Protein AF-A0A423UHT8-F1 (afdb_monomer)

Nearest PDB structures (foldseek):
  5juo-assembly1_Y  TM=2.146E-01  e=4.930E+00  Saccharomyces cerevisiae

pLDDT: mean 76.29, std 20.86, range [28.45, 95.62]

InterPro domains:
  IPR051917 Transposase/Integrase Enzymes [PTHR10948] (8-238)

Organism: NCBI:txid1335613

Radius of gyration: 36.58 Å; Cα contacts (8 Å, |Δi|>4): 238; chains: 1; bounding box: 93×74×93 Å

Sequence (307 aa):
MAERKQKRYFRLTRSERASIEREFGKRRPSARDVARDLGRSPASISDEVKRNRTVARGPGKGERAGDAPEDACARLQAWPWTCNGCQHRRYGCGKALRCEYSAARAQTLADGLLSGARRGVNAKEYDFERAMATIRSDVARGLSPAQIACGRADRFKVHPTTIYRWIAAGYAGMSDAELRRKVGYKPRREPSAAKPTSHGPERSYKAFSALPEEGRARAAEMDTVIGLSKDSQCILTLYSKPCKGPGLPASAREDVERRCRGARHAGKSDREAPLPAPVRARPHGQRVRVLGHGGPRALGLPRDGPD

Structure (mmCIF, N/CA/C/O backbone):
data_AF-A0A423UHT8-F1
#
_entry.id   AF-A0A423UHT8-F1
#
loop_
_atom_site.group_PDB
_atom_site.id
_atom_site.type_symbol
_atom_site.label_atom_id
_atom_site.label_alt_id
_atom_site.label_comp_id
_atom_site.label_asym_id
_atom_site.label_entity_id
_atom_site.label_seq_id
_atom_site.pdbx_PDB_ins_code
_atom_site.Cartn_x
_atom_site.Cartn_y
_atom_site.Cartn_z
_atom_site.occupancy
_atom_site.B_iso_or_equiv
_atom_site.auth_seq_id
_atom_site.auth_comp_id
_atom_site.auth_asym_id
_atom_site.auth_atom_id
_atom_site.pdbx_PDB_model_num
ATOM 1 N N . MET A 1 1 ? 40.624 5.120 -6.311 1.00 44.28 1 MET A N 1
ATOM 2 C CA . MET A 1 1 ? 39.161 4.901 -6.207 1.00 44.28 1 MET A CA 1
ATOM 3 C C . MET A 1 1 ? 38.935 3.891 -5.095 1.00 44.28 1 MET A C 1
ATOM 5 O O . MET A 1 1 ? 39.328 2.748 -5.270 1.00 44.28 1 MET A O 1
ATOM 9 N N . ALA A 1 2 ? 38.427 4.309 -3.933 1.00 49.00 2 ALA A N 1
ATOM 10 C CA . ALA A 1 2 ? 38.247 3.404 -2.796 1.00 49.00 2 ALA A CA 1
ATOM 11 C C . ALA A 1 2 ? 37.245 2.292 -3.148 1.00 49.00 2 ALA A C 1
ATOM 13 O O . ALA A 1 2 ? 36.122 2.572 -3.576 1.00 49.00 2 ALA A O 1
ATOM 14 N N . GLU A 1 3 ? 37.660 1.038 -2.993 1.00 54.19 3 GLU A N 1
ATOM 15 C CA . GLU A 1 3 ? 36.833 -0.133 -3.258 1.00 54.19 3 GLU A CA 1
ATOM 16 C C . GLU A 1 3 ? 35.677 -0.175 -2.248 1.00 54.19 3 GLU A C 1
ATOM 18 O O . GLU A 1 3 ? 35.858 -0.411 -1.051 1.00 54.19 3 GLU A O 1
ATOM 23 N N . ARG A 1 4 ? 34.457 0.133 -2.705 1.00 64.50 4 ARG A N 1
ATOM 24 C CA . ARG A 1 4 ? 33.267 0.087 -1.849 1.00 64.50 4 ARG A CA 1
ATOM 25 C C . ARG A 1 4 ? 32.969 -1.372 -1.507 1.00 64.50 4 ARG A C 1
ATOM 27 O O . ARG A 1 4 ? 32.431 -2.106 -2.333 1.00 64.50 4 ARG A O 1
ATOM 34 N N . LYS A 1 5 ? 33.289 -1.775 -0.274 1.00 67.44 5 LYS A N 1
ATOM 35 C CA . LYS A 1 5 ? 32.984 -3.106 0.271 1.00 67.44 5 LYS A CA 1
ATOM 36 C C . LYS A 1 5 ? 31.509 -3.457 0.039 1.00 67.44 5 LYS A C 1
ATOM 38 O O . LYS A 1 5 ? 30.619 -2.656 0.337 1.00 67.44 5 LYS A O 1
ATOM 43 N N . GLN A 1 6 ? 31.251 -4.655 -0.491 1.00 67.12 6 GLN A N 1
ATOM 44 C CA . GLN A 1 6 ? 29.894 -5.113 -0.796 1.00 67.12 6 GLN A CA 1
ATOM 45 C C . GLN A 1 6 ? 29.014 -5.095 0.460 1.00 67.12 6 GLN A C 1
ATOM 47 O O . GLN A 1 6 ? 29.342 -5.704 1.482 1.00 67.12 6 GLN A O 1
ATOM 52 N N . LYS A 1 7 ? 27.864 -4.420 0.381 1.00 68.56 7 LYS A N 1
ATOM 53 C CA . LYS A 1 7 ? 26.886 -4.408 1.476 1.00 68.56 7 LYS A CA 1
ATOM 54 C C . LYS A 1 7 ? 26.194 -5.771 1.563 1.00 68.56 7 LYS A C 1
ATOM 56 O O . LYS A 1 7 ? 25.426 -6.121 0.663 1.00 68.56 7 LYS A O 1
ATOM 61 N N . ARG A 1 8 ? 26.410 -6.523 2.651 1.00 58.00 8 ARG A N 1
ATOM 62 C CA . ARG A 1 8 ? 25.675 -7.774 2.915 1.00 58.00 8 ARG A CA 1
ATOM 63 C C . ARG A 1 8 ? 24.180 -7.484 3.085 1.00 58.00 8 ARG A C 1
ATOM 65 O O . ARG A 1 8 ? 23.802 -6.652 3.901 1.00 58.00 8 ARG A O 1
ATOM 72 N N . TYR A 1 9 ? 23.359 -8.165 2.281 1.00 61.47 9 TYR A N 1
ATOM 73 C CA . TYR A 1 9 ? 21.902 -8.327 2.415 1.00 61.47 9 TYR A CA 1
ATOM 74 C C . TYR A 1 9 ? 21.084 -7.093 2.832 1.00 61.47 9 TYR A C 1
ATOM 76 O O . TYR A 1 9 ? 20.087 -7.205 3.540 1.00 61.47 9 TYR A O 1
ATOM 84 N N . PHE A 1 10 ? 21.441 -5.903 2.347 1.00 69.56 10 PHE A N 1
ATOM 85 C CA . PHE A 1 10 ? 20.568 -4.740 2.484 1.00 69.56 10 PHE A CA 1
ATOM 86 C C . PHE A 1 10 ? 19.634 -4.658 1.276 1.00 69.56 10 PHE A C 1
ATOM 88 O O . PHE A 1 10 ? 20.094 -4.771 0.139 1.00 69.56 10 PHE A O 1
ATOM 95 N N . ARG A 1 11 ? 18.335 -4.443 1.493 1.00 82.94 11 ARG A N 1
ATOM 96 C CA . ARG A 1 11 ? 17.383 -4.220 0.393 1.00 82.94 11 ARG A CA 1
ATOM 97 C C . ARG A 1 11 ? 17.820 -3.024 -0.446 1.00 82.94 11 ARG A C 1
ATOM 99 O O . ARG A 1 11 ? 18.466 -2.113 0.071 1.00 82.94 11 ARG A O 1
ATOM 106 N N . LEU A 1 12 ? 17.468 -3.028 -1.730 1.00 90.31 12 LEU A N 1
ATOM 107 C CA . LEU A 1 12 ? 17.697 -1.853 -2.561 1.00 90.31 12 LEU A CA 1
ATOM 108 C C . LEU A 1 12 ? 16.854 -0.691 -2.033 1.00 90.31 12 LEU A C 1
ATOM 110 O O . LEU A 1 12 ? 15.663 -0.858 -1.753 1.00 90.31 12 LEU A O 1
ATOM 114 N N . THR A 1 13 ? 17.473 0.471 -1.865 1.00 91.75 13 THR A N 1
ATOM 115 C CA . THR A 1 13 ? 16.774 1.699 -1.478 1.00 91.75 13 THR A CA 1
ATOM 116 C C . THR A 1 13 ? 16.104 2.346 -2.687 1.00 91.75 13 THR A C 1
ATOM 118 O O . THR A 1 13 ? 16.425 2.057 -3.843 1.00 91.75 13 THR A O 1
ATOM 121 N N . ARG A 1 14 ? 15.205 3.302 -2.433 1.00 93.25 14 ARG A N 1
ATOM 122 C CA . ARG A 1 14 ? 14.607 4.130 -3.488 1.00 93.25 14 ARG A CA 1
ATOM 123 C C . ARG A 1 14 ? 15.665 4.861 -4.331 1.00 93.25 14 ARG A C 1
ATOM 125 O O . ARG A 1 14 ? 15.513 4.957 -5.546 1.00 93.25 14 ARG A O 1
ATOM 132 N N . SER A 1 15 ? 16.744 5.349 -3.711 1.00 93.56 15 SER A N 1
ATOM 133 C CA . SER A 1 15 ? 17.837 6.045 -4.410 1.00 93.56 15 SER A CA 1
ATOM 134 C C . SER A 1 15 ? 18.710 5.101 -5.243 1.00 93.56 15 SER A C 1
ATOM 136 O O . SER A 1 15 ? 19.123 5.452 -6.351 1.00 93.56 15 SER A O 1
ATOM 138 N N . GLU A 1 16 ? 18.947 3.883 -4.753 1.00 93.56 16 GLU A N 1
ATOM 139 C CA . GLU A 1 16 ? 19.629 2.830 -5.509 1.00 93.56 16 GLU A CA 1
ATOM 140 C C . GLU A 1 16 ? 18.794 2.433 -6.740 1.00 93.56 16 GLU A C 1
ATOM 142 O O . GLU A 1 16 ? 19.322 2.408 -7.851 1.00 93.56 16 GLU A O 1
ATOM 147 N N . ARG A 1 17 ? 17.470 2.257 -6.594 1.00 95.19 17 ARG A N 1
ATOM 148 C CA . ARG A 1 17 ? 16.555 1.998 -7.725 1.00 95.19 17 ARG A CA 1
ATOM 149 C C . ARG A 1 17 ? 16.554 3.117 -8.764 1.00 95.19 17 ARG A C 1
ATOM 151 O O . ARG A 1 17 ? 16.571 2.824 -9.956 1.00 95.19 17 ARG A O 1
ATOM 158 N N . ALA A 1 18 ? 16.564 4.378 -8.329 1.00 95.50 18 ALA A N 1
ATOM 159 C CA . ALA A 1 18 ? 16.649 5.527 -9.233 1.00 95.50 18 ALA A CA 1
ATOM 160 C C . ALA A 1 18 ? 17.980 5.554 -10.004 1.00 95.50 18 ALA A C 1
ATOM 162 O O . ALA A 1 18 ? 18.023 5.933 -11.171 1.00 95.50 18 ALA A O 1
ATOM 163 N N . SER A 1 19 ? 19.072 5.109 -9.378 1.00 94.56 19 SER A N 1
ATOM 164 C CA . SER A 1 19 ? 20.373 4.992 -10.047 1.00 94.56 19 SER A CA 1
ATOM 165 C C . SER A 1 19 ? 20.374 3.890 -11.108 1.00 94.56 19 SER A C 1
ATOM 167 O O . SER A 1 19 ? 20.878 4.119 -12.203 1.00 94.56 19 SER A O 1
ATOM 169 N N . ILE A 1 20 ? 19.730 2.750 -10.827 1.00 94.44 20 ILE A N 1
ATOM 170 C CA . ILE A 1 20 ? 19.506 1.681 -11.815 1.00 94.44 20 ILE A CA 1
ATOM 171 C C . ILE A 1 20 ? 18.673 2.197 -12.998 1.00 94.44 20 ILE A C 1
ATOM 173 O O . ILE A 1 20 ? 19.020 1.952 -14.148 1.00 94.44 20 ILE A O 1
ATOM 177 N N . GLU A 1 21 ? 17.599 2.949 -12.745 1.00 95.00 21 GLU A N 1
ATOM 178 C CA . GLU A 1 21 ? 16.769 3.511 -13.821 1.00 95.00 21 GLU A CA 1
ATOM 179 C C . GLU A 1 21 ? 17.553 4.484 -14.715 1.00 95.00 21 GLU A C 1
ATOM 181 O O . GLU A 1 21 ? 17.431 4.421 -15.940 1.00 95.00 21 GLU A O 1
ATOM 186 N N . ARG A 1 22 ? 18.404 5.335 -14.122 1.00 92.75 22 ARG A N 1
ATOM 187 C CA . ARG A 1 22 ? 19.283 6.247 -14.873 1.00 92.75 22 ARG A CA 1
ATOM 188 C C . ARG A 1 22 ? 20.281 5.510 -15.760 1.00 92.75 22 ARG A C 1
ATOM 190 O O . ARG A 1 22 ? 20.547 5.978 -16.866 1.00 92.75 22 ARG A O 1
ATOM 197 N N . GLU A 1 23 ? 20.794 4.360 -15.323 1.00 92.94 23 GLU A N 1
ATOM 198 C CA . GLU A 1 23 ? 21.708 3.546 -16.135 1.00 92.94 23 GLU A CA 1
ATOM 199 C C . GLU A 1 23 ? 21.094 3.173 -17.482 1.00 92.94 23 GLU A C 1
ATOM 201 O O . GLU A 1 23 ? 21.770 3.189 -18.510 1.00 92.94 23 GLU A O 1
ATOM 206 N N . PHE A 1 24 ? 19.794 2.879 -17.506 1.00 90.88 24 PHE A N 1
ATOM 207 C CA . PHE A 1 24 ? 19.119 2.487 -18.737 1.00 90.88 24 PHE A CA 1
ATOM 208 C C . PHE A 1 24 ? 19.004 3.609 -19.768 1.00 90.88 24 PHE A C 1
ATOM 210 O O . PHE A 1 24 ? 18.654 3.325 -20.912 1.00 90.88 24 PHE A O 1
ATOM 217 N N . GLY A 1 25 ? 19.321 4.853 -19.402 1.00 84.06 25 GLY A N 1
ATOM 218 C CA . GLY A 1 25 ? 19.483 5.956 -20.346 1.00 84.06 25 GLY A CA 1
ATOM 219 C C . GLY A 1 25 ? 20.789 5.901 -21.149 1.00 84.06 25 GLY A C 1
ATOM 220 O O . GLY A 1 25 ? 20.878 6.540 -22.196 1.00 84.06 25 GLY A O 1
ATOM 221 N N . LYS A 1 26 ? 21.799 5.137 -20.704 1.00 86.88 26 LYS A N 1
ATOM 222 C CA . LYS A 1 26 ? 23.078 4.999 -21.415 1.00 86.88 26 LYS A CA 1
ATOM 223 C C . LYS A 1 26 ? 22.923 4.145 -22.676 1.00 86.88 26 LYS A C 1
ATOM 225 O O . LYS A 1 26 ? 22.119 3.216 -22.733 1.00 86.88 26 LYS A O 1
ATOM 230 N N . ARG A 1 27 ? 23.773 4.400 -23.681 1.00 81.19 27 ARG A N 1
ATOM 231 C CA . ARG A 1 27 ? 23.799 3.636 -24.947 1.00 81.19 27 ARG A CA 1
ATOM 232 C C . ARG A 1 27 ? 24.064 2.140 -24.725 1.00 81.19 27 ARG A C 1
ATOM 234 O O . ARG A 1 27 ? 23.507 1.308 -25.438 1.00 81.19 27 ARG A O 1
ATOM 241 N N . ARG A 1 28 ? 24.899 1.801 -23.737 1.00 85.69 28 ARG A N 1
ATOM 242 C CA . ARG A 1 28 ? 25.221 0.427 -23.325 1.00 85.69 28 ARG A CA 1
ATOM 243 C C . ARG A 1 28 ? 25.069 0.303 -21.803 1.00 85.69 28 ARG A C 1
ATOM 245 O O . ARG A 1 28 ? 26.019 0.607 -21.092 1.00 85.69 28 ARG A O 1
ATOM 252 N N . PRO A 1 29 ? 23.885 -0.079 -21.299 1.00 89.69 29 PRO A N 1
ATOM 253 C CA . PRO A 1 29 ? 23.671 -0.230 -19.864 1.00 89.69 29 PRO A CA 1
ATOM 254 C C . PRO A 1 29 ? 24.405 -1.462 -19.335 1.00 89.69 29 PRO A C 1
ATOM 256 O O . PRO A 1 29 ? 24.268 -2.554 -19.891 1.00 89.69 29 PRO A O 1
ATOM 259 N N . SER A 1 30 ? 25.125 -1.314 -18.226 1.00 92.94 30 SER A N 1
ATOM 260 C CA . SER A 1 30 ? 25.953 -2.381 -17.657 1.00 92.94 30 SER A CA 1
ATOM 261 C C . SER A 1 30 ? 25.558 -2.673 -16.214 1.00 92.94 30 SER A C 1
ATOM 263 O O . SER A 1 30 ? 25.721 -1.836 -15.328 1.00 92.94 30 SER A O 1
ATOM 265 N N . ALA A 1 31 ? 25.073 -3.892 -15.947 1.00 91.62 31 ALA A N 1
ATOM 266 C CA . ALA A 1 31 ? 24.753 -4.317 -14.581 1.00 91.62 31 ALA A CA 1
ATOM 267 C C . ALA A 1 31 ? 25.981 -4.250 -13.661 1.00 91.62 31 ALA A C 1
ATOM 269 O O . ALA A 1 31 ? 25.849 -3.944 -12.480 1.00 91.62 31 ALA A O 1
ATOM 270 N N . ARG A 1 32 ? 27.174 -4.533 -14.204 1.00 93.12 32 ARG A N 1
ATOM 271 C CA . ARG A 1 32 ? 28.432 -4.549 -13.447 1.00 93.12 32 ARG A CA 1
ATOM 272 C C . ARG A 1 32 ? 28.862 -3.150 -13.029 1.00 93.12 32 ARG A C 1
ATOM 274 O O . ARG A 1 32 ? 29.343 -2.986 -11.912 1.00 93.12 32 ARG A O 1
ATOM 281 N N . ASP A 1 33 ? 28.663 -2.159 -13.891 1.00 91.56 33 ASP A N 1
ATOM 282 C CA . ASP A 1 33 ? 29.076 -0.788 -13.593 1.00 91.56 33 ASP A CA 1
ATOM 283 C C . ASP A 1 33 ? 28.171 -0.169 -12.532 1.00 91.56 33 ASP A C 1
ATOM 285 O O . ASP A 1 33 ? 28.666 0.300 -11.511 1.00 91.56 33 ASP A O 1
ATOM 289 N N . VAL A 1 34 ? 26.849 -0.322 -12.669 1.00 92.50 34 VAL A N 1
ATOM 290 C CA . VAL A 1 34 ? 25.909 0.111 -11.620 1.00 92.50 34 VAL A CA 1
ATOM 291 C C . VAL A 1 34 ? 26.154 -0.631 -10.310 1.00 92.50 34 VAL A C 1
ATOM 293 O O . VAL A 1 34 ? 26.075 -0.044 -9.234 1.00 92.50 34 VAL A O 1
ATOM 296 N N . ALA A 1 35 ? 26.462 -1.927 -10.373 1.00 92.12 35 ALA A N 1
ATOM 297 C CA . ALA A 1 35 ? 26.786 -2.722 -9.193 1.00 92.12 35 ALA A CA 1
ATOM 298 C C . ALA A 1 35 ? 28.010 -2.175 -8.456 1.00 92.12 35 ALA A C 1
ATOM 300 O O . ALA A 1 35 ? 27.953 -2.008 -7.235 1.00 92.12 35 ALA A O 1
ATOM 301 N N . ARG A 1 36 ? 29.073 -1.834 -9.192 1.00 91.81 36 ARG A N 1
ATOM 302 C CA . ARG A 1 36 ? 30.283 -1.215 -8.642 1.00 91.81 36 ARG A CA 1
ATOM 303 C C . ARG A 1 36 ? 29.968 0.130 -7.988 1.00 91.81 36 ARG A C 1
ATOM 305 O O . ARG A 1 36 ? 30.342 0.343 -6.836 1.00 91.81 36 ARG A O 1
ATOM 312 N N . ASP A 1 37 ? 29.209 0.983 -8.673 1.00 90.56 37 ASP A N 1
ATOM 313 C CA . ASP A 1 37 ? 28.845 2.317 -8.181 1.00 90.56 37 ASP A CA 1
ATOM 314 C C . ASP A 1 37 ? 28.011 2.241 -6.893 1.00 90.56 37 ASP A C 1
ATOM 316 O O . ASP A 1 37 ? 28.233 2.988 -5.935 1.00 90.56 37 ASP A O 1
ATOM 320 N N . LEU A 1 38 ? 27.068 1.297 -6.829 1.00 89.94 38 LEU A N 1
ATOM 321 C CA . LEU A 1 38 ? 26.179 1.114 -5.681 1.00 89.94 38 LEU A CA 1
ATOM 322 C C . LEU A 1 38 ? 26.783 0.255 -4.554 1.00 89.94 38 LEU A C 1
ATOM 324 O O . LEU A 1 38 ? 26.216 0.213 -3.459 1.00 89.94 38 LEU A O 1
ATOM 328 N N . GLY A 1 39 ? 27.914 -0.420 -4.785 1.00 88.94 39 GLY A N 1
ATOM 329 C CA . GLY A 1 39 ? 28.488 -1.391 -3.844 1.00 88.94 39 GLY A CA 1
ATOM 330 C C . GLY A 1 39 ? 27.609 -2.638 -3.665 1.00 88.94 39 GLY A C 1
ATOM 331 O O . GLY A 1 39 ? 27.446 -3.140 -2.548 1.00 88.94 39 GLY A O 1
ATOM 332 N N . ARG A 1 40 ? 26.978 -3.097 -4.754 1.00 89.81 40 ARG A N 1
ATOM 333 C CA . ARG A 1 40 ? 26.058 -4.249 -4.816 1.00 89.81 40 ARG A CA 1
ATOM 334 C C . ARG A 1 40 ? 26.606 -5.340 -5.732 1.00 89.81 40 ARG A C 1
ATOM 336 O O . ARG A 1 40 ? 27.555 -5.111 -6.470 1.00 89.81 40 ARG A O 1
ATOM 343 N N . SER A 1 41 ? 26.005 -6.531 -5.696 1.00 90.44 41 SER A N 1
ATOM 344 C CA . SER A 1 41 ? 26.346 -7.579 -6.663 1.00 90.44 41 SER A CA 1
ATOM 345 C C . SER A 1 41 ? 25.636 -7.329 -8.010 1.00 90.44 41 SER A C 1
ATOM 347 O O . SER A 1 41 ? 24.480 -6.886 -8.009 1.00 90.44 41 SER A O 1
ATOM 349 N N . PRO A 1 42 ? 26.269 -7.636 -9.160 1.00 92.38 42 PRO A N 1
ATOM 350 C CA . PRO A 1 42 ? 25.621 -7.537 -10.471 1.00 92.38 42 PRO A CA 1
ATOM 351 C C . PRO A 1 42 ? 24.369 -8.414 -10.590 1.00 92.38 42 PRO A C 1
ATOM 353 O O . PRO A 1 42 ? 23.384 -7.998 -11.198 1.00 92.38 42 PRO A O 1
ATOM 356 N N . ALA A 1 43 ? 24.381 -9.595 -9.961 1.00 91.56 43 ALA A N 1
ATOM 357 C CA . ALA A 1 43 ? 23.239 -10.504 -9.930 1.00 91.56 43 ALA A CA 1
ATOM 358 C C . ALA A 1 43 ? 22.036 -9.873 -9.215 1.00 91.56 43 ALA A C 1
ATOM 360 O O . ALA A 1 43 ? 20.935 -9.886 -9.749 1.00 91.56 43 ALA A O 1
ATOM 361 N N . SER A 1 44 ? 22.249 -9.215 -8.067 1.00 91.69 44 SER A N 1
ATOM 362 C CA . SER A 1 44 ? 21.171 -8.534 -7.336 1.00 91.69 44 SER A CA 1
ATOM 363 C C . SER A 1 44 ? 20.495 -7.439 -8.164 1.00 91.69 44 SER A C 1
ATOM 365 O O . SER A 1 44 ? 19.284 -7.261 -8.068 1.00 91.69 44 SER A O 1
ATOM 367 N N . ILE A 1 45 ? 21.263 -6.707 -8.978 1.00 93.25 45 ILE A N 1
ATOM 368 C CA . ILE A 1 45 ? 20.714 -5.686 -9.879 1.00 93.25 45 ILE A CA 1
ATOM 369 C C . ILE A 1 45 ? 19.963 -6.339 -11.041 1.00 93.25 45 ILE A C 1
ATOM 371 O O . ILE A 1 45 ? 18.862 -5.904 -11.372 1.00 93.25 45 ILE A O 1
ATOM 375 N N . SER A 1 46 ? 20.528 -7.394 -11.635 1.00 93.69 46 SER A N 1
ATOM 376 C CA . SER A 1 46 ? 19.865 -8.152 -12.701 1.00 93.69 46 SER A CA 1
ATOM 377 C C . SER A 1 46 ? 18.519 -8.717 -12.248 1.00 93.69 46 SER A C 1
ATOM 379 O O . SER A 1 46 ? 17.506 -8.516 -12.919 1.00 93.69 46 SER A O 1
ATOM 381 N N . ASP A 1 47 ? 18.494 -9.345 -11.076 1.00 92.31 47 ASP A N 1
ATOM 382 C CA . ASP A 1 47 ? 17.300 -9.936 -10.482 1.00 92.31 47 ASP A CA 1
ATOM 383 C C . ASP A 1 47 ? 16.241 -8.893 -10.136 1.00 92.31 47 ASP A C 1
ATOM 385 O O . ASP A 1 47 ? 15.062 -9.105 -10.413 1.00 92.31 47 ASP A O 1
ATOM 389 N N . GLU A 1 48 ? 16.638 -7.756 -9.556 1.00 93.25 48 GLU A N 1
ATOM 390 C CA . GLU A 1 48 ? 15.712 -6.657 -9.258 1.00 93.25 48 GLU A CA 1
ATOM 391 C C . GLU A 1 48 ? 14.990 -6.198 -10.529 1.00 93.25 48 GLU A C 1
ATOM 393 O O . GLU A 1 48 ? 13.766 -6.056 -10.544 1.00 93.25 48 GLU A O 1
ATOM 398 N N . VAL A 1 49 ? 15.744 -5.986 -11.607 1.00 94.50 49 VAL A N 1
ATOM 399 C CA . VAL A 1 49 ? 15.212 -5.469 -12.872 1.00 94.50 49 VAL A CA 1
ATOM 400 C C . VAL A 1 49 ? 14.339 -6.514 -13.557 1.00 94.50 49 VAL A C 1
ATOM 402 O O . VAL A 1 49 ? 13.261 -6.175 -14.044 1.00 94.50 49 VAL A O 1
ATOM 405 N N . LYS A 1 50 ? 14.757 -7.785 -13.553 1.00 93.25 50 LYS A N 1
ATOM 406 C CA . LYS A 1 50 ? 13.972 -8.885 -14.124 1.00 93.25 50 LYS A CA 1
ATOM 407 C C . LYS A 1 50 ? 12.654 -9.095 -13.368 1.00 93.25 50 LYS A C 1
ATOM 409 O O . LYS A 1 50 ? 11.629 -9.295 -14.006 1.00 93.25 50 LYS A O 1
ATOM 414 N N . ARG A 1 51 ? 12.649 -8.996 -12.032 1.00 91.44 51 ARG A N 1
ATOM 415 C CA . ARG A 1 51 ? 11.444 -9.196 -11.198 1.00 91.44 51 ARG A CA 1
ATOM 416 C C . ARG A 1 51 ? 10.480 -8.008 -11.205 1.00 91.44 51 ARG A C 1
ATOM 418 O O . ARG A 1 51 ? 9.277 -8.204 -11.050 1.00 91.44 51 ARG A O 1
ATOM 425 N N . ASN A 1 52 ? 10.992 -6.781 -11.329 1.00 93.44 52 ASN A N 1
ATOM 426 C CA . ASN A 1 52 ? 10.196 -5.553 -11.189 1.00 93.44 52 ASN A CA 1
ATOM 427 C C . ASN A 1 52 ? 10.012 -4.769 -12.501 1.00 93.44 52 ASN A C 1
ATOM 429 O O . ASN A 1 52 ? 9.560 -3.622 -12.466 1.00 93.44 52 ASN A O 1
ATOM 433 N N . ARG A 1 53 ? 10.331 -5.356 -13.662 1.00 93.44 53 ARG A N 1
ATOM 434 C CA . ARG A 1 53 ? 9.924 -4.791 -14.957 1.00 93.44 53 ARG A CA 1
ATOM 435 C C . ARG A 1 53 ? 8.411 -4.908 -15.141 1.00 93.44 53 ARG A C 1
ATOM 437 O O . ARG A 1 53 ? 7.782 -5.872 -14.710 1.00 93.44 53 ARG A O 1
ATOM 444 N N . THR A 1 54 ? 7.836 -3.927 -15.818 1.00 93.69 54 THR A N 1
ATOM 445 C CA . THR A 1 54 ? 6.395 -3.830 -16.068 1.00 93.69 54 THR A CA 1
ATOM 446 C C . THR A 1 54 ? 6.097 -3.703 -17.549 1.00 93.69 54 THR A C 1
ATOM 448 O O . THR A 1 54 ? 6.939 -3.235 -18.314 1.00 93.69 54 THR A O 1
ATOM 451 N N . VAL A 1 55 ? 4.907 -4.111 -17.973 1.00 93.06 55 VAL A N 1
ATOM 452 C CA . VAL A 1 55 ? 4.473 -3.957 -19.364 1.00 93.06 55 VAL A CA 1
ATOM 453 C C . VAL A 1 55 ? 4.222 -2.472 -19.653 1.00 93.06 55 VAL A C 1
ATOM 455 O O . VAL A 1 55 ? 3.455 -1.801 -18.966 1.00 93.06 55 VAL A O 1
ATOM 458 N N . ALA A 1 56 ? 4.877 -1.934 -20.677 1.00 88.19 56 ALA A N 1
ATOM 459 C CA . ALA A 1 56 ? 4.842 -0.514 -21.020 1.00 88.19 56 ALA A CA 1
ATOM 460 C C . ALA A 1 56 ? 3.628 -0.129 -21.886 1.00 88.19 56 ALA A C 1
ATOM 462 O O . ALA A 1 56 ? 3.182 1.022 -21.862 1.00 88.19 56 ALA A O 1
ATOM 463 N N . ARG A 1 57 ? 3.114 -1.065 -22.697 1.00 83.19 57 ARG A N 1
ATOM 464 C CA . ARG A 1 57 ? 1.980 -0.864 -23.618 1.00 83.19 57 ARG A CA 1
ATOM 465 C C . ARG A 1 57 ? 1.172 -2.149 -23.785 1.00 83.19 57 ARG A C 1
ATOM 467 O O . ARG A 1 57 ? 1.735 -3.228 -23.670 1.00 83.19 57 ARG A O 1
ATOM 474 N N . GLY A 1 58 ? -0.106 -2.001 -24.127 1.00 83.12 58 GLY A N 1
ATOM 475 C CA . GLY A 1 58 ? -1.035 -3.112 -24.337 1.00 83.12 58 GLY A CA 1
ATOM 476 C C . GLY A 1 58 ? -1.998 -3.316 -23.161 1.00 83.12 58 GLY A C 1
ATOM 477 O O . GLY A 1 58 ? -1.999 -2.501 -22.234 1.00 83.12 58 GLY A O 1
ATOM 478 N N . PRO A 1 59 ? -2.815 -4.382 -23.203 1.00 78.62 59 PRO A N 1
ATOM 479 C CA . PRO A 1 59 ? -3.877 -4.638 -22.226 1.00 78.62 59 PRO A CA 1
ATOM 480 C C . PRO A 1 59 ? -3.368 -4.861 -20.792 1.00 78.62 59 PRO A C 1
ATOM 482 O O . PRO A 1 59 ? -4.083 -4.539 -19.857 1.00 78.62 59 PRO A O 1
ATOM 485 N N . GLY A 1 60 ? -2.118 -5.306 -20.606 1.00 83.12 60 GLY A N 1
ATOM 486 C CA . GLY A 1 60 ? -1.490 -5.488 -19.285 1.00 83.12 60 GLY A CA 1
ATOM 487 C C . GLY A 1 60 ? -0.628 -4.310 -18.815 1.00 83.12 60 GLY A C 1
ATOM 488 O O . GLY A 1 60 ? 0.300 -4.493 -18.029 1.00 83.12 60 GLY A O 1
ATOM 489 N N . LYS A 1 61 ? -0.825 -3.095 -19.350 1.00 87.75 61 LYS A N 1
ATOM 490 C CA . LYS A 1 61 ? 0.053 -1.950 -19.055 1.00 87.75 61 LYS A CA 1
ATOM 491 C C . LYS A 1 61 ? 0.155 -1.684 -17.546 1.00 87.75 61 LYS A C 1
ATOM 493 O O . LYS A 1 61 ? -0.825 -1.362 -16.887 1.00 87.75 61 LYS A O 1
ATOM 498 N N . GLY A 1 62 ? 1.386 -1.672 -17.037 1.00 86.50 62 GLY A N 1
ATOM 499 C CA . GLY A 1 62 ? 1.705 -1.410 -15.633 1.00 86.50 62 GLY A CA 1
ATOM 500 C C . GLY A 1 62 ? 1.770 -2.659 -14.754 1.00 86.50 62 GLY A C 1
ATOM 501 O O . GLY A 1 62 ? 2.302 -2.567 -13.647 1.00 86.50 62 GLY A O 1
ATOM 502 N N . GLU A 1 63 ? 1.312 -3.810 -15.242 1.00 89.50 63 GLU A N 1
ATOM 503 C CA . GLU A 1 63 ? 1.473 -5.095 -14.563 1.00 89.50 63 GLU A CA 1
ATOM 504 C C . GLU A 1 63 ? 2.918 -5.586 -14.657 1.00 89.50 63 GLU A C 1
ATOM 506 O O . GLU A 1 63 ? 3.677 -5.168 -15.542 1.00 89.50 63 GLU A O 1
ATOM 511 N N . ARG A 1 64 ? 3.316 -6.477 -13.740 1.00 90.75 64 ARG A N 1
ATOM 512 C CA . ARG A 1 64 ? 4.632 -7.124 -13.802 1.00 90.75 64 ARG A CA 1
ATOM 513 C C . ARG A 1 64 ? 4.730 -7.935 -15.086 1.00 90.75 64 ARG A C 1
ATOM 515 O O . ARG A 1 64 ? 3.891 -8.789 -15.346 1.00 90.75 64 ARG A O 1
ATOM 522 N N . ALA A 1 65 ? 5.771 -7.677 -15.871 1.00 90.31 65 ALA A N 1
ATOM 523 C CA . ALA A 1 65 ? 6.008 -8.471 -17.064 1.00 90.31 65 ALA A CA 1
ATOM 524 C C . ALA A 1 65 ? 6.566 -9.837 -16.651 1.00 90.31 65 ALA A C 1
ATOM 526 O O . ALA A 1 65 ? 7.560 -9.8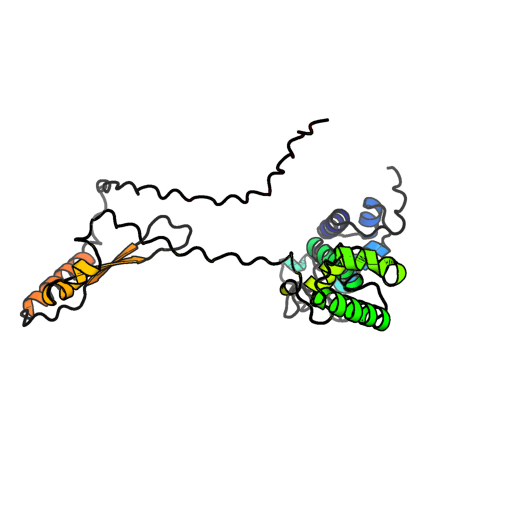97 -15.922 1.00 90.31 65 ALA A O 1
ATOM 527 N N . GLY A 1 66 ? 5.935 -10.908 -17.133 1.00 86.44 66 GLY A N 1
ATOM 528 C CA . GLY A 1 66 ? 6.428 -12.277 -16.989 1.00 86.44 66 GLY A CA 1
ATOM 529 C C . GLY A 1 66 ? 7.701 -12.531 -17.799 1.00 86.44 66 GLY A C 1
ATOM 530 O O . GLY A 1 66 ? 8.420 -11.598 -18.189 1.00 86.44 66 GLY A O 1
ATOM 531 N N . ASP A 1 67 ? 7.996 -13.800 -18.061 1.00 86.56 67 ASP A N 1
ATOM 532 C CA . ASP A 1 67 ? 9.095 -14.169 -18.949 1.00 86.56 67 ASP A CA 1
ATOM 533 C C . ASP A 1 67 ? 8.820 -13.716 -20.388 1.00 86.56 67 ASP A C 1
ATOM 535 O O . ASP A 1 67 ? 7.677 -13.586 -20.827 1.00 86.56 67 ASP A O 1
ATOM 539 N N . ALA A 1 68 ? 9.893 -13.361 -21.097 1.00 85.56 68 ALA A N 1
ATOM 540 C CA . ALA A 1 68 ? 9.771 -12.875 -22.462 1.00 85.56 68 ALA A CA 1
ATOM 541 C C . ALA A 1 68 ? 9.594 -14.084 -23.399 1.00 85.56 68 ALA A C 1
ATOM 543 O O . ALA A 1 68 ? 10.418 -14.998 -23.319 1.00 85.56 68 ALA A O 1
ATOM 544 N N . PRO A 1 69 ? 8.578 -14.097 -24.280 1.00 85.44 69 PRO A N 1
ATOM 545 C CA . PRO A 1 69 ? 8.397 -15.179 -25.245 1.00 85.44 69 PRO A CA 1
ATOM 546 C C . PRO A 1 69 ? 9.561 -15.200 -26.242 1.00 85.44 69 PRO A C 1
ATOM 548 O O . PRO A 1 69 ? 10.211 -14.175 -26.454 1.00 85.44 69 PRO A O 1
ATOM 551 N N . GLU A 1 70 ? 9.856 -16.350 -26.842 1.00 83.25 70 GLU A N 1
ATOM 552 C CA . GLU A 1 70 ? 11.051 -16.543 -27.684 1.00 83.25 70 GLU A CA 1
ATOM 553 C C . GLU A 1 70 ? 11.130 -15.561 -28.868 1.00 83.25 70 GLU A C 1
ATOM 555 O O . GLU A 1 70 ? 12.209 -15.091 -29.224 1.00 83.25 70 GLU A O 1
ATOM 560 N N . ASP A 1 71 ? 9.981 -15.154 -29.411 1.00 84.94 71 ASP A N 1
ATOM 561 C CA . ASP A 1 71 ? 9.841 -14.184 -30.503 1.00 84.94 71 ASP A CA 1
ATOM 562 C C . ASP A 1 71 ? 10.037 -12.712 -30.068 1.00 84.94 71 ASP A C 1
ATOM 564 O O . ASP A 1 71 ? 10.027 -11.778 -30.894 1.00 84.94 71 ASP A O 1
ATOM 568 N N . ALA A 1 72 ? 10.225 -12.471 -28.767 1.00 86.56 72 ALA A N 1
ATOM 569 C CA . ALA A 1 72 ? 10.438 -11.147 -28.210 1.00 86.56 72 ALA A CA 1
ATOM 570 C C . ALA A 1 72 ? 11.747 -10.504 -28.696 1.00 86.56 72 ALA A C 1
ATOM 572 O O . ALA A 1 72 ? 12.640 -11.105 -29.286 1.00 86.56 72 ALA A O 1
ATOM 573 N N . CYS A 1 73 ? 11.878 -9.203 -28.438 1.00 88.31 73 CYS A N 1
ATOM 574 C CA . CYS A 1 73 ? 13.106 -8.474 -28.740 1.00 88.31 73 CYS A CA 1
ATOM 575 C C . CYS A 1 73 ? 14.311 -9.076 -27.990 1.00 88.31 73 CYS A C 1
ATOM 577 O O . CYS A 1 73 ? 14.214 -9.325 -26.790 1.00 88.31 73 CYS A O 1
ATOM 579 N N . ALA A 1 74 ? 15.479 -9.164 -28.637 1.00 88.31 74 ALA A N 1
ATOM 580 C CA . ALA A 1 74 ? 16.727 -9.623 -28.010 1.00 88.31 74 ALA A CA 1
ATOM 581 C C . ALA A 1 74 ? 17.076 -8.870 -26.704 1.00 88.31 74 ALA A C 1
ATOM 583 O O . ALA A 1 74 ? 17.597 -9.450 -25.757 1.00 88.31 74 ALA A O 1
ATOM 584 N N . ARG A 1 75 ? 16.710 -7.582 -26.593 1.00 89.12 75 ARG A N 1
ATOM 585 C CA . ARG A 1 75 ? 16.876 -6.788 -25.355 1.00 89.12 75 ARG A CA 1
ATOM 586 C C . ARG A 1 75 ? 15.989 -7.230 -24.187 1.00 89.12 75 ARG A C 1
ATOM 588 O O . ARG A 1 75 ? 16.234 -6.816 -23.058 1.00 89.12 75 ARG A O 1
ATOM 595 N N . LEU A 1 76 ? 14.911 -7.957 -24.466 1.00 89.62 76 LEU A N 1
ATOM 596 C CA . LEU A 1 76 ? 14.025 -8.548 -23.464 1.00 89.62 76 LEU A CA 1
ATOM 597 C C . LEU A 1 76 ? 14.428 -9.984 -23.113 1.00 89.62 76 LEU A C 1
ATOM 599 O O . LEU A 1 76 ? 13.991 -10.452 -22.065 1.00 89.62 76 LEU A O 1
ATOM 603 N N . GLN A 1 77 ? 15.242 -10.626 -23.961 1.00 90.44 77 GLN A N 1
ATOM 604 C CA . GLN A 1 77 ? 15.815 -11.966 -23.778 1.00 90.44 77 GLN A CA 1
ATOM 605 C C . GLN A 1 77 ? 17.156 -11.963 -23.031 1.00 90.44 77 GLN A C 1
ATOM 607 O O . GLN A 1 77 ? 17.548 -12.967 -22.448 1.00 90.44 77 GLN A O 1
ATOM 612 N N . ALA A 1 78 ? 17.854 -10.829 -23.011 1.00 89.56 78 ALA A N 1
ATOM 613 C CA . ALA A 1 78 ? 19.077 -10.639 -22.242 1.00 89.56 78 ALA A CA 1
ATOM 614 C C . ALA A 1 78 ? 19.017 -9.346 -21.422 1.00 89.56 78 ALA A C 1
ATOM 616 O O . ALA A 1 78 ? 18.112 -8.520 -21.579 1.00 89.56 78 ALA A O 1
ATOM 617 N N . TRP A 1 79 ? 20.013 -9.135 -20.556 1.00 89.44 79 TRP A N 1
ATOM 618 C CA . TRP A 1 79 ? 20.187 -7.863 -19.854 1.00 89.44 79 TRP A CA 1
ATOM 619 C C . TRP A 1 79 ? 20.129 -6.689 -20.854 1.00 89.44 79 TRP A C 1
ATOM 621 O O . TRP A 1 79 ? 20.828 -6.722 -21.871 1.00 89.44 79 TRP A O 1
ATOM 631 N N . PRO A 1 80 ? 19.318 -5.639 -20.608 1.00 91.69 80 PRO A N 1
ATOM 632 C CA . PRO A 1 80 ? 18.698 -5.233 -19.342 1.00 91.69 80 PRO A CA 1
ATOM 633 C C . PRO A 1 80 ? 17.230 -5.640 -19.153 1.00 91.69 80 PRO A C 1
ATOM 635 O O . PRO A 1 80 ? 16.543 -5.021 -18.340 1.00 91.69 80 PRO A O 1
ATOM 638 N N . TRP A 1 81 ? 16.713 -6.612 -19.910 1.00 92.50 81 TRP A N 1
ATOM 639 C CA . TRP A 1 81 ? 15.337 -7.117 -19.778 1.00 92.50 81 TRP A CA 1
ATOM 640 C C . TRP A 1 81 ? 14.237 -6.073 -20.060 1.00 92.50 81 TRP A C 1
ATOM 642 O O . TRP A 1 81 ? 13.061 -6.332 -19.794 1.00 92.50 81 TRP A O 1
ATOM 652 N N . THR A 1 82 ? 14.601 -4.886 -20.565 1.00 92.69 82 THR A N 1
ATOM 653 C CA . THR A 1 82 ? 13.758 -3.678 -20.621 1.00 92.69 82 THR A CA 1
ATOM 654 C C . THR A 1 82 ? 13.997 -2.845 -21.888 1.00 92.69 82 THR A C 1
ATOM 656 O O . THR A 1 82 ? 15.065 -2.865 -22.513 1.00 92.69 82 THR A O 1
ATOM 659 N N . CYS A 1 83 ? 12.989 -2.053 -22.263 1.00 91.00 83 CYS A N 1
ATOM 660 C CA . CYS A 1 83 ? 12.995 -1.193 -23.446 1.00 91.00 83 CYS A CA 1
ATOM 661 C C . CYS A 1 83 ? 13.402 0.267 -23.167 1.00 91.00 83 CYS A C 1
ATOM 663 O O . CYS A 1 83 ? 13.463 1.038 -24.123 1.00 91.00 83 CYS A O 1
ATOM 665 N N . ASN A 1 84 ? 13.672 0.664 -21.915 1.00 89.12 84 ASN A N 1
ATOM 666 C CA . ASN A 1 84 ? 13.900 2.062 -21.498 1.00 89.12 84 ASN A CA 1
ATOM 667 C C . ASN A 1 84 ? 14.870 2.838 -22.413 1.00 89.12 84 ASN A C 1
ATOM 669 O O . ASN A 1 84 ? 14.534 3.929 -22.870 1.00 89.12 84 ASN A O 1
ATOM 673 N N . GLY A 1 85 ? 16.028 2.245 -22.720 1.00 86.25 85 GLY A N 1
ATOM 674 C CA . GLY A 1 85 ? 17.073 2.820 -23.581 1.00 86.25 85 GLY A CA 1
ATOM 675 C C . GLY A 1 85 ? 17.095 2.299 -25.020 1.00 86.25 85 GLY A C 1
ATOM 676 O O . GLY A 1 85 ? 18.093 2.464 -25.717 1.00 86.25 85 GLY A O 1
ATOM 677 N N . CYS A 1 86 ? 16.051 1.603 -25.478 1.00 87.88 86 CYS A N 1
ATOM 678 C CA . CYS A 1 86 ? 16.019 1.079 -26.843 1.00 87.88 86 CYS A CA 1
ATOM 679 C C . CYS A 1 86 ? 15.830 2.220 -27.855 1.00 87.88 86 CYS A C 1
ATOM 681 O O . CYS A 1 86 ? 14.866 2.979 -27.754 1.00 87.88 86 CYS A O 1
ATOM 683 N N . GLN A 1 87 ? 16.697 2.305 -28.868 1.00 84.81 87 GLN A N 1
ATOM 684 C CA . GLN A 1 87 ? 16.591 3.317 -29.928 1.00 84.81 87 GLN A CA 1
ATOM 685 C C . GLN A 1 87 ? 15.259 3.190 -30.682 1.00 84.81 87 GLN A C 1
ATOM 687 O O . GLN A 1 87 ? 14.521 4.166 -30.813 1.00 84.81 87 GLN A O 1
ATOM 692 N N . HIS A 1 88 ? 14.864 1.964 -31.038 1.00 83.56 88 HIS A N 1
ATOM 693 C CA . HIS A 1 88 ? 13.589 1.685 -31.708 1.00 83.56 88 HIS A CA 1
ATOM 694 C C . HIS A 1 88 ? 12.351 2.028 -30.862 1.00 83.56 88 HIS A C 1
ATOM 696 O O . HIS A 1 88 ? 11.247 2.094 -31.394 1.00 83.56 88 HIS A O 1
ATOM 702 N N . ARG A 1 89 ? 12.482 2.289 -29.549 1.00 80.19 89 ARG A N 1
ATOM 703 C CA . ARG A 1 89 ? 11.345 2.748 -28.727 1.00 80.19 89 ARG A CA 1
ATOM 704 C C . ARG A 1 89 ? 10.823 4.108 -29.197 1.00 80.19 89 ARG A C 1
ATOM 706 O O . ARG A 1 89 ? 9.616 4.321 -29.117 1.00 80.19 89 ARG A O 1
ATOM 713 N N . ARG A 1 90 ? 11.706 4.999 -29.672 1.00 78.19 90 ARG A N 1
ATOM 714 C CA . ARG A 1 90 ? 11.334 6.326 -30.200 1.00 78.19 90 ARG A CA 1
ATOM 715 C C . ARG A 1 90 ? 10.908 6.272 -31.666 1.00 78.19 90 ARG A C 1
ATOM 717 O O . ARG A 1 90 ? 9.981 6.974 -32.035 1.00 78.19 90 ARG A O 1
ATOM 724 N N . TYR A 1 91 ? 11.537 5.403 -32.456 1.00 81.12 91 TYR A N 1
ATOM 725 C CA . TYR A 1 91 ? 11.316 5.301 -33.905 1.00 81.12 91 TYR A CA 1
ATOM 726 C C . TYR A 1 91 ? 10.200 4.324 -34.322 1.00 81.12 91 TYR A C 1
ATOM 728 O O . TYR A 1 91 ? 10.032 4.072 -35.505 1.00 81.12 91 TYR A O 1
ATOM 736 N N . GLY A 1 92 ? 9.439 3.765 -33.373 1.00 81.31 92 GLY A N 1
ATOM 737 C CA . GLY A 1 92 ? 8.310 2.873 -33.674 1.00 81.31 92 GLY A CA 1
ATOM 738 C C . GLY A 1 92 ? 8.675 1.385 -33.714 1.00 81.31 92 GLY A C 1
ATOM 739 O O . GLY A 1 92 ? 8.680 0.751 -34.758 1.00 81.31 92 GLY A O 1
ATOM 740 N N . CYS A 1 93 ? 8.956 0.792 -32.552 1.00 85.50 93 CYS A N 1
ATOM 741 C CA . CYS A 1 93 ? 9.233 -0.644 -32.436 1.00 85.50 93 CYS A CA 1
ATOM 742 C C . CYS A 1 93 ? 8.010 -1.504 -32.820 1.00 85.50 93 CYS A C 1
ATOM 744 O O . CYS A 1 93 ? 6.989 -1.439 -32.140 1.00 85.50 93 CYS A O 1
ATOM 746 N N . GLY A 1 94 ? 8.117 -2.376 -33.823 1.00 83.75 94 GLY A N 1
ATOM 747 C CA . GLY A 1 94 ? 7.019 -3.266 -34.240 1.00 83.75 94 GLY A CA 1
ATOM 748 C C . GLY A 1 94 ? 6.690 -4.419 -33.277 1.00 83.75 94 GLY A C 1
ATOM 749 O O . GLY A 1 94 ? 5.752 -5.167 -33.522 1.00 83.75 94 GLY A O 1
ATOM 750 N N . LYS A 1 95 ? 7.441 -4.597 -32.181 1.00 86.50 95 LYS A N 1
ATOM 751 C CA . LYS A 1 95 ? 7.209 -5.697 -31.230 1.00 86.50 95 LYS A CA 1
ATOM 752 C C . LYS A 1 95 ? 5.995 -5.428 -30.334 1.00 86.50 95 LYS A C 1
ATOM 754 O O . LYS A 1 95 ? 5.864 -4.329 -29.779 1.00 86.50 95 LYS A O 1
ATOM 759 N N . ALA A 1 96 ? 5.166 -6.462 -30.165 1.00 83.88 96 ALA A N 1
ATOM 760 C CA . ALA A 1 96 ? 3.959 -6.441 -29.341 1.00 83.88 96 ALA A CA 1
ATOM 761 C C . ALA A 1 96 ? 4.288 -6.272 -27.850 1.00 83.88 96 ALA A C 1
ATOM 763 O O . ALA A 1 96 ? 3.780 -5.359 -27.197 1.00 83.88 96 ALA A O 1
ATOM 764 N N . LEU A 1 97 ? 5.208 -7.089 -27.323 1.00 87.62 97 LEU A N 1
ATOM 765 C CA . LEU A 1 97 ? 5.661 -6.971 -25.941 1.00 87.62 97 LEU A CA 1
ATOM 766 C C . LEU A 1 97 ? 6.673 -5.832 -25.795 1.00 87.62 97 LEU A C 1
ATOM 768 O O . LEU A 1 97 ? 7.753 -5.833 -26.393 1.00 87.62 97 LEU A O 1
ATOM 772 N N . ARG A 1 98 ? 6.342 -4.870 -24.934 1.00 89.44 98 ARG A N 1
ATOM 773 C CA . ARG A 1 98 ? 7.250 -3.798 -24.525 1.00 89.44 98 ARG A CA 1
ATOM 774 C C . ARG A 1 98 ? 7.297 -3.751 -23.012 1.00 89.44 98 ARG A C 1
ATOM 776 O O . ARG A 1 98 ? 6.253 -3.608 -22.385 1.00 89.44 98 ARG A O 1
ATOM 783 N N . CYS A 1 99 ? 8.496 -3.797 -22.443 1.00 92.12 99 CYS A N 1
ATOM 784 C CA . CYS A 1 99 ? 8.691 -3.747 -20.996 1.00 92.12 99 CYS A CA 1
ATOM 785 C C . CYS A 1 99 ? 9.440 -2.477 -20.598 1.00 92.12 99 CYS A C 1
ATOM 787 O O . CYS A 1 99 ? 10.378 -2.059 -21.276 1.00 92.12 99 CYS A O 1
ATOM 789 N N . GLU A 1 100 ? 9.063 -1.882 -19.478 1.00 93.06 100 GLU A N 1
ATOM 790 C CA . GLU A 1 100 ? 9.763 -0.766 -18.860 1.00 93.06 100 GLU A CA 1
ATOM 791 C C . GLU A 1 100 ? 10.088 -1.072 -17.402 1.00 93.06 100 GLU A C 1
ATOM 793 O O . GLU A 1 100 ? 9.312 -1.713 -16.692 1.00 93.06 100 GLU A O 1
ATOM 798 N N . TYR A 1 101 ? 11.241 -0.594 -16.953 1.00 95.00 101 TYR A N 1
ATOM 799 C CA . TYR A 1 101 ? 11.572 -0.549 -15.536 1.00 95.00 101 TYR A CA 1
ATOM 800 C C . TYR A 1 101 ? 11.426 0.886 -15.051 1.00 95.00 101 TYR A C 1
ATOM 802 O O . TYR A 1 101 ? 12.038 1.787 -15.614 1.00 95.00 101 TYR A O 1
ATOM 810 N N . SER A 1 102 ? 10.638 1.101 -14.005 1.00 95.12 102 SER A N 1
ATOM 811 C CA . SER A 1 102 ? 10.532 2.402 -13.346 1.00 95.12 102 SER A CA 1
ATOM 812 C C . SER A 1 102 ? 10.913 2.242 -11.885 1.00 95.12 102 SER A C 1
ATOM 814 O O . SER A 1 102 ? 10.356 1.379 -11.201 1.00 95.12 102 SER A O 1
ATOM 816 N N . ALA A 1 103 ? 11.824 3.081 -11.383 1.00 95.62 103 ALA A N 1
ATOM 817 C CA . ALA A 1 103 ? 12.250 3.008 -9.989 1.00 95.62 103 ALA A CA 1
ATOM 818 C C . ALA A 1 103 ? 11.082 3.253 -9.030 1.00 95.62 103 ALA A C 1
ATOM 820 O O . ALA A 1 103 ? 10.994 2.606 -7.987 1.00 95.62 103 ALA A O 1
ATOM 821 N N . ALA A 1 104 ? 10.168 4.156 -9.401 1.00 94.75 104 ALA A N 1
ATOM 822 C CA . ALA A 1 104 ? 8.968 4.444 -8.627 1.00 94.75 104 ALA A CA 1
ATOM 823 C C . ALA A 1 104 ? 8.071 3.203 -8.515 1.00 94.75 104 ALA A C 1
ATOM 825 O O . ALA A 1 104 ? 7.708 2.813 -7.408 1.00 94.75 104 ALA A O 1
ATOM 826 N N . ARG A 1 105 ? 7.791 2.527 -9.638 1.00 94.06 105 ARG A N 1
ATOM 827 C CA . ARG A 1 105 ? 6.990 1.293 -9.636 1.00 94.06 105 ARG A CA 1
ATOM 828 C C . ARG A 1 105 ? 7.668 0.160 -8.877 1.00 94.06 105 ARG A C 1
ATOM 830 O O . ARG A 1 105 ? 7.019 -0.496 -8.070 1.00 94.06 105 ARG A O 1
ATOM 837 N N . ALA A 1 106 ? 8.964 -0.050 -9.095 1.00 93.75 106 ALA A N 1
ATOM 838 C CA . ALA A 1 106 ? 9.727 -1.075 -8.389 1.00 93.75 106 ALA A CA 1
ATOM 839 C C . ALA A 1 106 ? 9.714 -0.847 -6.867 1.00 93.75 106 ALA A C 1
ATOM 841 O O . ALA A 1 106 ? 9.562 -1.800 -6.104 1.00 93.75 106 ALA A O 1
ATOM 842 N N . GLN A 1 107 ? 9.794 0.413 -6.423 1.00 94.25 107 GLN A N 1
ATOM 843 C CA . GLN A 1 107 ? 9.654 0.769 -5.013 1.00 94.25 107 GLN A CA 1
ATOM 844 C C . GLN A 1 107 ? 8.253 0.435 -4.484 1.00 94.25 107 GLN A C 1
ATOM 846 O O . GLN A 1 107 ? 8.146 -0.260 -3.479 1.00 94.25 107 GLN A O 1
ATOM 851 N N . THR A 1 108 ? 7.190 0.850 -5.181 1.00 93.44 108 THR A N 1
ATOM 852 C CA . THR A 1 108 ? 5.805 0.536 -4.790 1.00 93.44 108 THR A CA 1
ATOM 853 C C . THR A 1 108 ? 5.562 -0.971 -4.699 1.00 93.44 108 THR A C 1
ATOM 855 O O . THR A 1 108 ? 4.945 -1.437 -3.746 1.00 93.44 108 THR A O 1
ATOM 858 N N . LEU A 1 109 ? 6.082 -1.750 -5.649 1.00 91.06 109 LEU A N 1
ATOM 859 C CA . LEU A 1 109 ? 5.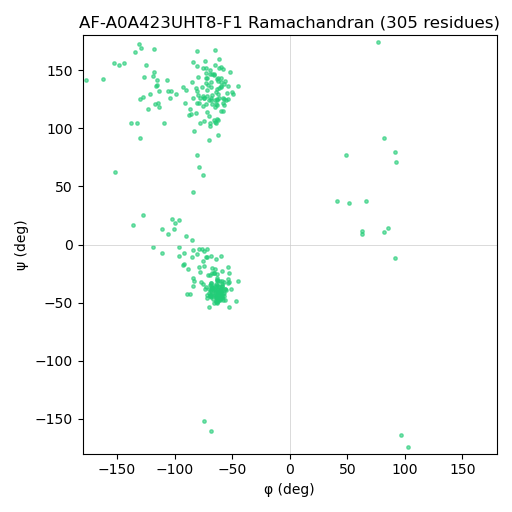988 -3.210 -5.640 1.00 91.06 109 LEU A CA 1
ATOM 860 C C . LEU A 1 109 ? 6.742 -3.832 -4.457 1.00 91.06 109 LEU A C 1
ATOM 862 O O . LEU A 1 109 ? 6.241 -4.766 -3.829 1.00 91.06 109 LEU A O 1
ATOM 866 N N . ALA A 1 110 ? 7.932 -3.318 -4.137 1.00 90.00 110 ALA A N 1
ATOM 867 C CA . ALA A 1 110 ? 8.695 -3.764 -2.979 1.00 90.00 110 ALA A CA 1
ATOM 868 C C . ALA A 1 110 ? 7.948 -3.453 -1.673 1.00 90.00 110 ALA A C 1
ATOM 870 O O . ALA A 1 110 ? 7.761 -4.347 -0.853 1.00 90.00 110 AL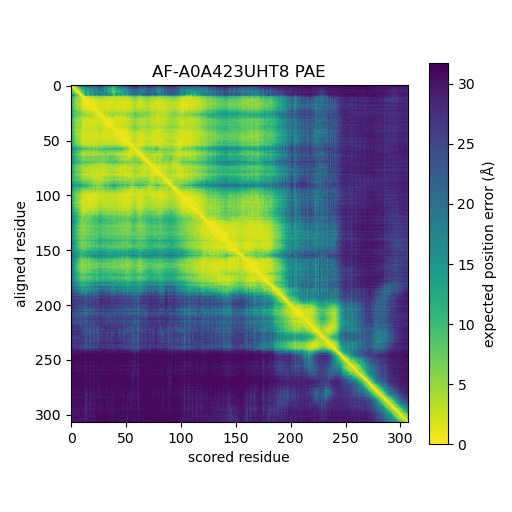A A O 1
ATOM 871 N N . ASP A 1 111 ? 7.458 -2.225 -1.501 1.00 91.44 111 ASP A N 1
ATOM 872 C CA . ASP A 1 111 ? 6.707 -1.811 -0.309 1.00 91.44 111 ASP A CA 1
ATOM 873 C C . ASP A 1 111 ? 5.382 -2.581 -0.173 1.00 91.44 111 ASP A C 1
ATOM 875 O O . ASP A 1 111 ? 4.991 -2.983 0.929 1.00 91.44 111 ASP A O 1
ATOM 879 N N . GLY A 1 112 ? 4.728 -2.875 -1.299 1.00 91.81 112 GLY A N 1
ATOM 880 C CA . GLY A 1 112 ? 3.555 -3.743 -1.375 1.00 91.81 112 GLY A CA 1
ATOM 881 C C . GLY A 1 112 ? 3.842 -5.164 -0.890 1.00 91.81 112 GLY A C 1
ATOM 882 O O . GLY A 1 112 ? 3.111 -5.689 -0.056 1.00 91.81 112 GLY A O 1
ATOM 883 N N . LEU A 1 113 ? 4.948 -5.772 -1.329 1.00 89.44 113 LEU A N 1
ATOM 884 C CA . LEU A 1 113 ? 5.363 -7.098 -0.860 1.00 89.44 113 LEU A CA 1
ATOM 885 C C . LEU A 1 113 ? 5.646 -7.096 0.649 1.00 89.44 113 LEU A C 1
ATOM 887 O O . LEU A 1 113 ? 5.249 -8.019 1.355 1.00 89.44 113 LEU A O 1
ATOM 891 N N . LEU A 1 114 ? 6.293 -6.047 1.164 1.00 88.44 114 LEU A N 1
ATOM 892 C CA . LEU A 1 114 ? 6.607 -5.934 2.592 1.00 88.44 114 LEU A CA 1
ATOM 893 C C . LEU A 1 114 ? 5.383 -5.752 3.470 1.00 88.44 114 LEU A C 1
ATOM 895 O O . LEU A 1 114 ? 5.300 -6.360 4.537 1.00 88.44 114 LEU A O 1
ATOM 899 N N . SER A 1 115 ? 4.469 -4.887 3.046 1.00 90.12 115 SER A N 1
ATOM 900 C CA . SER A 1 115 ? 3.209 -4.678 3.751 1.00 90.12 115 SER A CA 1
ATOM 901 C C . SER A 1 115 ? 2.317 -5.914 3.654 1.00 90.12 115 SER A C 1
ATOM 903 O O . SER A 1 115 ? 1.708 -6.286 4.650 1.00 90.12 115 SER A O 1
ATOM 905 N N . GLY A 1 116 ? 2.297 -6.598 2.506 1.00 89.94 116 GLY A N 1
ATOM 906 C CA . GLY A 1 116 ? 1.569 -7.849 2.295 1.00 89.94 116 GLY A CA 1
ATOM 907 C C . GLY A 1 116 ? 2.072 -8.990 3.176 1.00 89.94 116 GLY A C 1
ATOM 908 O O . GLY A 1 116 ? 1.281 -9.594 3.888 1.00 89.94 116 GLY A O 1
ATOM 909 N N . ALA A 1 117 ? 3.386 -9.228 3.214 1.00 87.38 117 ALA A N 1
ATOM 910 C CA . ALA A 1 117 ? 3.978 -10.294 4.029 1.00 87.38 117 ALA A CA 1
ATOM 911 C C . ALA A 1 117 ? 3.809 -10.075 5.544 1.00 87.38 117 ALA A C 1
ATOM 913 O O . ALA A 1 117 ? 3.920 -11.013 6.324 1.00 87.38 117 ALA A O 1
ATOM 914 N N . ARG A 1 118 ? 3.571 -8.829 5.969 1.00 85.94 118 ARG A N 1
ATOM 915 C CA . ARG A 1 118 ? 3.330 -8.451 7.372 1.00 85.94 118 ARG A CA 1
ATOM 916 C C . ARG A 1 118 ? 1.863 -8.135 7.653 1.00 85.94 118 ARG A C 1
ATOM 918 O O . ARG A 1 118 ? 1.547 -7.588 8.710 1.00 85.94 118 ARG A O 1
ATOM 925 N N . ARG A 1 119 ? 0.978 -8.405 6.694 1.00 86.38 119 ARG A N 1
ATOM 926 C CA . ARG A 1 119 ? -0.455 -8.201 6.855 1.00 86.38 119 ARG A CA 1
ATOM 927 C C . ARG A 1 119 ? -1.002 -9.269 7.797 1.00 86.38 119 ARG A C 1
ATOM 929 O O . ARG A 1 119 ? -0.593 -10.421 7.736 1.00 86.38 119 ARG A O 1
ATOM 936 N N . GLY A 1 120 ? -1.965 -8.875 8.621 1.00 86.81 120 GLY A N 1
ATOM 937 C CA . GLY A 1 120 ? -2.660 -9.783 9.526 1.00 86.81 120 GLY A CA 1
ATOM 938 C C . GLY A 1 120 ? -2.087 -9.779 10.938 1.00 86.81 120 GLY A C 1
ATOM 939 O O . GLY A 1 120 ? -1.398 -8.844 11.360 1.00 86.81 120 GLY A O 1
ATOM 940 N N . VAL A 1 121 ? -2.454 -10.811 11.689 1.00 88.62 121 VAL A N 1
ATOM 941 C CA . VAL A 1 121 ? -2.087 -10.976 13.092 1.00 88.62 121 VAL A CA 1
ATOM 942 C C . VAL A 1 121 ? -0.979 -12.012 13.198 1.00 88.62 121 VAL A C 1
ATOM 944 O O . VAL A 1 121 ? -1.071 -13.085 12.616 1.00 88.62 121 VAL A O 1
ATOM 947 N N . ASN A 1 122 ? 0.073 -11.694 13.953 1.00 87.56 122 ASN A N 1
ATOM 948 C CA . ASN A 1 122 ? 1.157 -12.631 14.238 1.00 87.56 122 ASN A CA 1
ATOM 949 C C . ASN A 1 122 ? 0.740 -13.615 15.348 1.00 87.56 122 ASN A C 1
ATOM 951 O O . ASN A 1 122 ? 1.230 -13.531 16.472 1.00 87.56 122 ASN A O 1
ATOM 955 N N . ALA A 1 123 ? -0.233 -14.474 15.053 1.00 86.25 123 ALA A N 1
ATOM 956 C CA . ALA A 1 123 ? -0.732 -15.516 15.942 1.00 86.25 123 ALA A CA 1
ATOM 957 C C . ALA A 1 123 ? -1.297 -16.675 15.113 1.00 86.25 123 ALA A C 1
ATOM 959 O O . ALA A 1 123 ? -1.699 -16.483 13.965 1.00 86.25 123 ALA A O 1
ATOM 960 N N . LYS A 1 124 ? -1.345 -17.874 15.703 1.00 90.06 124 LYS A N 1
ATOM 961 C CA . LYS A 1 124 ? -2.102 -18.986 15.120 1.00 90.06 124 LYS A CA 1
ATOM 962 C C . LYS A 1 124 ? -3.590 -18.649 15.147 1.00 90.06 124 LYS A C 1
ATOM 964 O O . LYS A 1 124 ? -4.055 -18.024 16.099 1.00 90.06 124 LYS A O 1
ATOM 969 N N . GLU A 1 125 ? -4.317 -19.106 14.135 1.00 91.69 125 GLU A N 1
ATOM 970 C CA . GLU A 1 125 ? -5.751 -18.848 13.964 1.00 91.69 125 GLU A CA 1
ATOM 971 C C . GLU A 1 125 ? -6.553 -19.219 15.217 1.00 91.69 125 GLU A C 1
ATOM 973 O O . GLU A 1 125 ? -7.164 -18.349 15.829 1.00 91.69 125 GLU A O 1
ATOM 978 N N . TYR A 1 126 ? -6.409 -20.455 15.701 1.00 91.44 126 TYR A N 1
ATOM 979 C CA . TYR A 1 126 ? -7.085 -20.931 16.912 1.00 91.44 126 TYR A CA 1
ATOM 980 C C . TYR A 1 126 ? -6.798 -20.084 18.168 1.00 91.44 126 TYR A C 1
ATOM 982 O O . TYR A 1 126 ? -7.701 -19.752 18.939 1.00 91.44 126 TYR A O 1
ATOM 990 N N . ASP A 1 127 ? -5.533 -19.712 18.396 1.00 90.81 127 ASP A N 1
ATOM 991 C CA . ASP A 1 127 ? -5.160 -18.892 19.554 1.00 90.81 127 ASP A CA 1
ATOM 992 C C . ASP A 1 127 ? -5.731 -17.476 19.450 1.00 90.81 127 ASP A C 1
ATOM 994 O O . ASP A 1 127 ? -6.160 -16.900 20.454 1.00 90.81 127 ASP A O 1
ATOM 998 N N . PHE A 1 128 ? -5.766 -16.929 18.236 1.00 92.69 128 PHE A N 1
ATOM 999 C CA . PHE A 1 128 ? -6.329 -15.617 17.962 1.00 92.69 128 PHE A CA 1
ATOM 1000 C C . PHE A 1 128 ? -7.849 -15.593 18.131 1.00 92.69 128 PHE A C 1
ATOM 1002 O O . PHE A 1 128 ? -8.375 -14.685 18.773 1.00 92.69 128 PHE A O 1
ATOM 1009 N N . GLU A 1 129 ? -8.560 -16.599 17.628 1.00 92.56 129 GLU A N 1
ATOM 1010 C CA . GLU A 1 129 ? -10.010 -16.715 17.792 1.00 92.56 129 GLU A CA 1
ATOM 1011 C C . GLU A 1 129 ? -10.402 -16.844 19.264 1.00 92.56 129 GLU A C 1
ATOM 1013 O O . GLU A 1 129 ? -11.284 -16.124 19.736 1.00 92.56 129 GLU A O 1
ATOM 1018 N N . ARG A 1 130 ? -9.681 -17.675 20.029 1.00 91.56 130 ARG A N 1
ATOM 1019 C CA . ARG A 1 130 ? -9.874 -17.797 21.482 1.00 91.56 130 ARG A CA 1
ATOM 1020 C C . ARG A 1 130 ? -9.632 -16.465 22.199 1.00 91.56 130 ARG A C 1
ATOM 1022 O O . ARG A 1 130 ? -10.376 -16.105 23.121 1.00 91.56 130 ARG A O 1
ATOM 1029 N N . ALA A 1 131 ? -8.613 -15.717 21.771 1.00 91.56 131 ALA A N 1
ATOM 1030 C CA . ALA A 1 131 ? -8.332 -14.384 22.291 1.00 91.56 131 ALA A CA 1
ATOM 1031 C C . ALA A 1 131 ? -9.468 -13.408 22.002 1.00 91.56 131 ALA A C 1
ATOM 1033 O O . ALA A 1 131 ? -9.981 -12.764 22.917 1.00 91.56 131 ALA A O 1
ATOM 1034 N N . MET A 1 132 ? -9.908 -13.342 20.750 1.00 93.38 132 MET A N 1
ATOM 1035 C CA . MET A 1 132 ? -10.951 -12.420 20.326 1.00 93.38 132 MET A CA 1
ATOM 1036 C C . MET A 1 132 ? -12.320 -12.761 20.914 1.00 93.38 132 MET A C 1
ATOM 1038 O O . MET A 1 132 ? -13.050 -11.845 21.280 1.00 93.38 132 MET A O 1
ATOM 1042 N N . ALA A 1 133 ? -12.655 -14.040 21.097 1.00 93.31 133 ALA A N 1
ATOM 1043 C CA . ALA A 1 133 ? -13.869 -14.449 21.805 1.00 93.31 133 ALA A CA 1
ATOM 1044 C C . ALA A 1 133 ? -13.869 -13.947 23.259 1.00 93.31 133 ALA A C 1
ATOM 1046 O O . ALA A 1 133 ? -14.873 -13.429 23.754 1.00 93.31 133 ALA A O 1
ATOM 1047 N N . THR A 1 134 ? -12.713 -14.028 23.926 1.00 93.4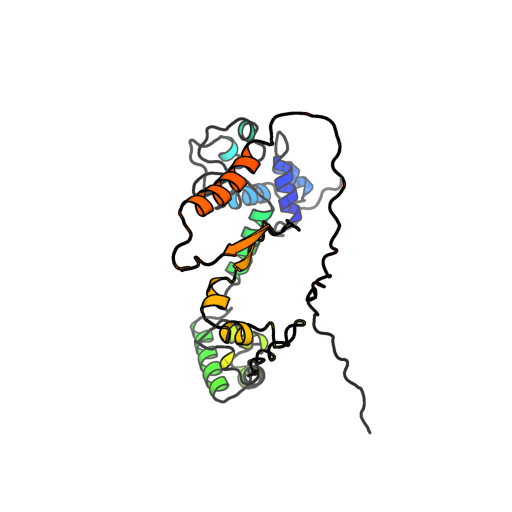4 134 THR A N 1
ATOM 1048 C CA . THR A 1 134 ? -12.545 -13.508 25.288 1.00 93.44 134 THR A CA 1
ATOM 1049 C C . THR A 1 134 ? -12.661 -11.981 25.319 1.00 93.44 134 THR A C 1
ATOM 1051 O O . THR A 1 134 ? -13.409 -11.443 26.133 1.00 93.44 134 THR A O 1
ATOM 1054 N N . ILE A 1 135 ? -11.977 -11.286 24.402 1.00 94.12 135 ILE A N 1
ATOM 1055 C CA . ILE A 1 135 ? -12.028 -9.821 24.273 1.00 94.12 135 ILE A CA 1
ATOM 1056 C C . ILE A 1 135 ? -13.463 -9.357 24.011 1.00 94.12 135 ILE A C 1
ATOM 1058 O O . ILE A 1 135 ? -13.925 -8.428 24.668 1.00 94.12 135 ILE A O 1
ATOM 1062 N N . ARG A 1 136 ? -14.195 -10.022 23.109 1.00 94.56 136 ARG A N 1
ATOM 1063 C CA . ARG A 1 136 ? -15.600 -9.708 22.815 1.00 94.56 136 ARG A CA 1
ATOM 1064 C C . ARG A 1 136 ? -16.463 -9.823 24.069 1.00 94.56 136 ARG A C 1
ATOM 1066 O O . ARG A 1 136 ? -17.236 -8.918 24.368 1.00 94.56 136 ARG A O 1
ATOM 1073 N N . SER A 1 137 ? -16.290 -10.903 24.834 1.00 93.81 137 SER A N 1
ATOM 1074 C CA . SER A 1 137 ? -16.997 -11.101 26.103 1.00 93.81 137 SER A CA 1
ATOM 1075 C C . SER A 1 137 ? -16.694 -9.989 27.116 1.00 93.81 137 SER A C 1
ATOM 1077 O O . SER A 1 137 ? -17.599 -9.518 27.797 1.00 93.81 137 SER A O 1
ATOM 1079 N N . ASP A 1 138 ? -15.449 -9.525 27.205 1.00 93.75 138 ASP A N 1
ATOM 1080 C CA . ASP A 1 138 ? -15.067 -8.455 28.133 1.00 93.75 138 ASP A CA 1
ATOM 1081 C C . ASP A 1 138 ? -15.536 -7.068 27.716 1.00 93.75 138 ASP A C 1
ATOM 1083 O O . ASP A 1 138 ? -15.956 -6.279 28.563 1.00 93.75 138 ASP A O 1
ATOM 1087 N N . VAL A 1 139 ? -15.488 -6.769 26.419 1.00 93.88 139 VAL A N 1
ATOM 1088 C CA . VAL A 1 139 ? -16.033 -5.520 25.884 1.00 93.88 139 VAL A CA 1
ATOM 1089 C C . VAL A 1 139 ? -17.543 -5.476 26.113 1.00 93.88 139 VAL A C 1
ATOM 1091 O O . VAL A 1 139 ? -18.048 -4.444 26.548 1.00 93.88 139 VAL A O 1
ATOM 1094 N N . ALA A 1 140 ? -18.249 -6.602 25.957 1.00 92.69 140 ALA A N 1
ATOM 1095 C CA . ALA A 1 140 ? -19.670 -6.708 26.293 1.00 92.69 140 ALA A CA 1
ATOM 1096 C C . ALA A 1 140 ? -19.955 -6.483 27.793 1.00 92.69 140 ALA A C 1
ATOM 1098 O O . ALA A 1 140 ? -20.993 -5.927 28.141 1.00 92.69 140 ALA A O 1
ATOM 1099 N N . ARG A 1 141 ? -19.016 -6.832 28.688 1.00 92.50 141 ARG A N 1
ATOM 1100 C CA . ARG A 1 141 ? -19.070 -6.466 30.122 1.00 92.50 141 ARG A CA 1
ATOM 1101 C C . ARG A 1 141 ? -18.746 -4.988 30.390 1.00 92.50 141 ARG A C 1
ATOM 1103 O O . ARG A 1 141 ? -18.817 -4.544 31.532 1.00 92.50 141 ARG A O 1
ATOM 1110 N N . GLY A 1 142 ? -18.356 -4.223 29.371 1.00 90.56 142 GLY A N 1
ATOM 1111 C CA . GLY A 1 142 ? -18.006 -2.807 29.481 1.00 90.56 142 GLY A CA 1
ATOM 1112 C C . GLY A 1 142 ? -16.556 -2.530 29.890 1.00 90.56 142 GLY A C 1
ATOM 1113 O O . GLY A 1 142 ? -16.240 -1.389 30.250 1.00 90.56 142 GLY A O 1
ATOM 1114 N N . LEU A 1 143 ? -15.670 -3.533 29.836 1.00 93.19 143 LEU A N 1
ATOM 1115 C CA . LEU A 1 143 ? -14.241 -3.343 30.090 1.00 93.19 143 LEU A CA 1
ATOM 1116 C C . LEU A 1 143 ? -13.571 -2.613 28.921 1.00 93.19 143 LEU A C 1
ATOM 1118 O O . LEU A 1 143 ? -13.817 -2.890 27.748 1.00 93.19 143 LEU A O 1
ATOM 1122 N N . SER A 1 144 ? -12.679 -1.677 29.242 1.00 92.00 144 SER A N 1
ATOM 1123 C CA . SER A 1 144 ? -11.866 -1.000 28.230 1.00 92.00 144 SER A CA 1
ATOM 1124 C C . SER A 1 144 ? -10.736 -1.907 27.720 1.00 92.00 144 SER A C 1
ATOM 1126 O O . SER A 1 144 ? -10.200 -2.703 28.495 1.00 92.00 144 SER A O 1
ATOM 1128 N N . PRO A 1 145 ? -10.262 -1.743 26.469 1.00 93.50 145 PRO A N 1
ATOM 1129 C CA . PRO A 1 145 ? -9.121 -2.505 25.949 1.00 93.50 145 PRO A CA 1
ATOM 1130 C C . PRO A 1 145 ? -7.857 -2.433 26.819 1.00 93.50 145 PRO A C 1
ATOM 1132 O O . PRO A 1 145 ? -7.086 -3.387 26.863 1.00 93.50 145 PRO A O 1
ATOM 1135 N N . ALA A 1 146 ? -7.651 -1.329 27.546 1.00 93.00 146 ALA A N 1
ATOM 1136 C CA . ALA A 1 146 ? -6.548 -1.199 28.498 1.00 93.00 146 ALA A CA 1
ATOM 1137 C C . ALA A 1 146 ? -6.716 -2.116 29.722 1.00 93.00 146 ALA A C 1
ATOM 1139 O O . ALA A 1 146 ? -5.765 -2.779 30.129 1.00 93.00 146 ALA A O 1
ATOM 1140 N N . GLN A 1 147 ? -7.931 -2.199 30.271 1.00 93.06 147 GLN A N 1
ATOM 1141 C CA . GLN A 1 147 ? -8.254 -3.100 31.381 1.00 93.06 147 GLN A CA 1
ATOM 1142 C C . GLN A 1 147 ? -8.172 -4.566 30.955 1.00 93.06 147 GLN A C 1
ATOM 1144 O O . GLN A 1 147 ? -7.660 -5.381 31.710 1.00 93.06 147 GLN A O 1
ATOM 1149 N N . ILE A 1 148 ? -8.616 -4.890 29.737 1.00 93.31 148 ILE A N 1
ATOM 1150 C CA . ILE A 1 148 ? -8.537 -6.249 29.185 1.00 93.31 148 ILE A CA 1
ATOM 1151 C C . ILE A 1 148 ? -7.076 -6.686 29.038 1.00 93.31 148 ILE A C 1
ATOM 1153 O O . ILE A 1 148 ? -6.721 -7.780 29.468 1.00 93.31 148 ILE A O 1
ATOM 1157 N N . ALA A 1 149 ? -6.222 -5.826 28.472 1.00 92.88 149 ALA A N 1
ATOM 1158 C CA . ALA A 1 149 ? -4.796 -6.115 28.326 1.00 92.88 149 ALA A CA 1
ATOM 1159 C C . ALA A 1 149 ? -4.103 -6.332 29.682 1.00 92.88 149 ALA A C 1
ATOM 1161 O O . ALA A 1 149 ? -3.296 -7.245 29.814 1.00 92.88 149 ALA A O 1
ATOM 1162 N N . CYS A 1 150 ? -4.436 -5.517 30.688 1.00 91.50 150 CYS A N 1
ATOM 1163 C CA . CYS A 1 150 ? -3.871 -5.639 32.031 1.00 91.50 150 CYS A CA 1
ATOM 1164 C C . CYS A 1 150 ? -4.384 -6.895 32.756 1.00 91.50 150 CYS A C 1
ATOM 1166 O O . CYS A 1 150 ? -3.599 -7.737 33.176 1.00 91.50 150 CYS A O 1
ATOM 1168 N N . GLY A 1 151 ? -5.706 -7.072 32.836 1.00 89.56 151 GLY A N 1
ATOM 1169 C CA . GLY A 1 151 ? -6.338 -8.167 33.579 1.00 89.56 151 GLY A CA 1
ATOM 1170 C C . GLY A 1 151 ? -6.189 -9.548 32.937 1.00 89.56 151 GLY A C 1
ATOM 1171 O O . GLY A 1 151 ? -6.537 -10.550 33.555 1.00 89.56 151 GLY A O 1
ATOM 1172 N N . ARG A 1 152 ? -5.705 -9.623 31.692 1.00 86.94 152 ARG A N 1
ATOM 1173 C CA . ARG A 1 152 ? -5.442 -10.886 30.986 1.00 86.94 152 ARG A CA 1
ATOM 1174 C C . ARG A 1 152 ? -4.032 -10.976 30.418 1.00 86.94 152 ARG A C 1
ATOM 1176 O O . ARG A 1 152 ? -3.825 -11.731 29.465 1.00 86.94 152 ARG A O 1
ATOM 1183 N N . ALA A 1 153 ? -3.076 -10.258 31.006 1.00 87.12 153 ALA A N 1
ATOM 1184 C CA . ALA A 1 153 ? -1.674 -10.287 30.590 1.00 87.12 153 ALA A CA 1
ATOM 1185 C C . ALA A 1 153 ? -1.103 -11.720 30.541 1.00 87.12 153 ALA A C 1
ATOM 1187 O O . ALA A 1 153 ? -0.320 -12.046 29.646 1.00 87.12 153 ALA A O 1
ATOM 1188 N N . ASP A 1 154 ? -1.567 -12.594 31.438 1.00 83.94 154 ASP A N 1
ATOM 1189 C CA . ASP A 1 154 ? -1.147 -13.998 31.529 1.00 83.94 154 ASP A CA 1
ATOM 1190 C C . ASP A 1 154 ? -1.623 -14.836 30.334 1.00 83.94 154 ASP A C 1
ATOM 1192 O O . ASP A 1 154 ? -0.938 -15.759 29.896 1.00 83.94 154 ASP A O 1
ATOM 1196 N N . ARG A 1 155 ? -2.803 -14.511 29.784 1.00 80.88 155 ARG A N 1
ATOM 1197 C CA . ARG A 1 155 ? -3.408 -15.232 28.650 1.00 80.88 155 ARG A CA 1
ATOM 1198 C C . ARG A 1 155 ? -2.979 -14.656 27.309 1.00 80.88 155 ARG A C 1
ATOM 1200 O O . ARG A 1 155 ? -2.707 -15.407 26.376 1.00 80.88 155 ARG A O 1
ATOM 1207 N N . PHE A 1 156 ? -2.950 -13.329 27.203 1.00 79.12 156 PHE A N 1
ATOM 1208 C CA . PHE A 1 156 ? -2.648 -12.616 25.970 1.00 79.12 156 PHE A CA 1
ATOM 1209 C C . PHE A 1 156 ? -1.628 -11.518 26.281 1.00 79.12 156 PHE A C 1
ATOM 1211 O O . PHE A 1 156 ? -1.970 -10.471 26.824 1.00 79.12 156 PHE A O 1
ATOM 1218 N N . LYS A 1 157 ? -0.363 -11.735 25.900 1.00 84.31 157 LYS A N 1
ATOM 1219 C CA . LYS A 1 157 ? 0.721 -10.741 26.016 1.00 84.31 157 LYS A CA 1
ATOM 1220 C C . LYS A 1 157 ? 0.592 -9.665 24.932 1.00 84.31 157 LYS A C 1
ATOM 1222 O O . LYS A 1 157 ? 1.454 -9.522 24.067 1.00 84.31 157 LYS A O 1
ATOM 1227 N N . VAL A 1 158 ? -0.534 -8.956 24.923 1.00 88.25 158 VAL A N 1
ATOM 1228 C CA . VAL A 1 158 ? -0.881 -7.965 23.901 1.00 88.25 158 VAL A CA 1
ATOM 1229 C C . VAL A 1 158 ? -0.978 -6.576 24.508 1.00 88.25 158 VAL A C 1
ATOM 1231 O O . VAL A 1 158 ? -1.571 -6.366 25.560 1.00 88.25 158 VAL A O 1
ATOM 1234 N N . HIS A 1 159 ? -0.408 -5.599 23.813 1.00 91.62 159 HIS A N 1
ATOM 1235 C CA . HIS A 1 159 ? -0.531 -4.204 24.210 1.00 91.62 159 HIS A CA 1
ATOM 1236 C C . HIS A 1 159 ? -1.959 -3.689 23.924 1.00 91.62 159 HIS A C 1
ATOM 1238 O O . HIS A 1 159 ? -2.541 -4.081 22.905 1.00 91.62 159 HIS A O 1
ATOM 1244 N N . PRO A 1 160 ? -2.519 -2.760 24.727 1.00 92.62 160 PRO A N 1
ATOM 1245 C CA . PRO A 1 160 ? -3.853 -2.196 24.491 1.00 92.62 160 PRO A CA 1
ATOM 1246 C C . PRO A 1 160 ? -4.065 -1.674 23.062 1.00 92.62 160 PRO A C 1
ATOM 1248 O O . PRO A 1 160 ? -5.127 -1.861 22.472 1.00 92.62 160 PRO A O 1
ATOM 1251 N N . THR A 1 161 ? -3.040 -1.053 22.468 1.00 93.69 161 THR A N 1
ATOM 1252 C CA . THR A 1 161 ? -3.096 -0.535 21.087 1.00 93.69 161 THR A CA 1
ATOM 1253 C C . THR A 1 161 ? -3.305 -1.631 20.045 1.00 93.69 161 THR A C 1
ATOM 1255 O O . THR A 1 161 ? -3.942 -1.377 19.025 1.00 93.69 161 THR A O 1
ATOM 1258 N N . THR A 1 162 ? -2.814 -2.847 20.294 1.00 93.19 162 THR A N 1
ATOM 1259 C CA . THR A 1 162 ? -3.038 -4.006 19.425 1.00 93.19 162 THR A CA 1
ATOM 1260 C C . THR A 1 162 ? -4.505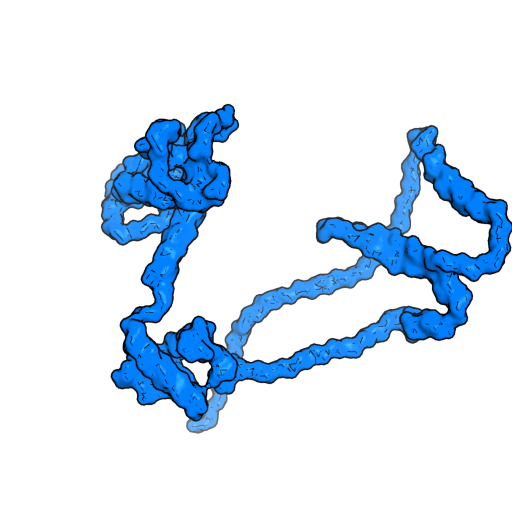 -4.419 19.453 1.00 93.19 162 THR A C 1
ATOM 1262 O O . THR A 1 162 ? -5.086 -4.613 18.389 1.00 93.19 162 THR A O 1
ATOM 1265 N N . ILE A 1 163 ? -5.126 -4.450 20.637 1.00 92.81 163 ILE A N 1
ATOM 1266 C CA . ILE A 1 163 ? -6.559 -4.748 20.789 1.00 92.81 163 ILE A CA 1
ATOM 1267 C C . ILE A 1 163 ? -7.400 -3.694 20.058 1.00 92.81 163 ILE A C 1
ATOM 1269 O O . ILE A 1 163 ? -8.271 -4.046 19.267 1.00 92.81 163 ILE A O 1
ATOM 1273 N N . TYR A 1 164 ? -7.093 -2.401 20.236 1.00 93.44 164 TYR A N 1
ATOM 1274 C CA . TYR A 1 164 ? -7.763 -1.332 19.483 1.00 93.44 164 TYR A CA 1
ATOM 1275 C C . TYR A 1 164 ? -7.636 -1.517 17.967 1.00 93.44 164 TYR A C 1
ATOM 1277 O O . TYR A 1 164 ? -8.602 -1.295 17.243 1.00 93.44 164 TYR A O 1
ATOM 1285 N N . ARG A 1 165 ? -6.454 -1.916 17.481 1.00 93.38 165 ARG A N 1
ATOM 1286 C CA . ARG A 1 165 ? -6.220 -2.190 16.057 1.00 93.38 165 ARG A CA 1
ATOM 1287 C C . ARG A 1 165 ? -7.030 -3.380 15.564 1.00 93.38 165 ARG A C 1
ATOM 1289 O O . ARG A 1 165 ? -7.499 -3.339 14.434 1.00 93.38 165 ARG A O 1
ATOM 1296 N N . TRP A 1 166 ? -7.171 -4.425 16.375 1.00 93.50 166 TRP A N 1
ATOM 1297 C CA . TRP A 1 166 ? -7.940 -5.600 15.990 1.00 93.50 166 TRP A CA 1
ATOM 1298 C C . TRP A 1 166 ? -9.435 -5.299 15.885 1.00 93.50 166 TRP A C 1
ATOM 1300 O O . TRP A 1 166 ? -10.053 -5.648 14.883 1.00 93.50 166 TRP A O 1
ATOM 1310 N N . ILE A 1 167 ? -9.982 -4.581 16.868 1.00 93.94 167 ILE A N 1
ATOM 1311 C CA . ILE A 1 167 ? -11.386 -4.150 16.868 1.00 93.94 167 ILE A CA 1
ATOM 1312 C C . ILE A 1 167 ? -11.660 -3.202 15.694 1.00 93.94 167 ILE A C 1
ATOM 1314 O O . ILE A 1 167 ? -12.603 -3.412 14.942 1.00 93.94 167 ILE A O 1
ATOM 1318 N N . ALA A 1 168 ? -10.793 -2.212 15.464 1.00 92.88 168 ALA A N 1
ATOM 1319 C CA . ALA A 1 168 ? -10.944 -1.286 14.339 1.00 92.88 168 ALA A CA 1
ATOM 1320 C C . ALA A 1 168 ? -10.851 -1.981 12.968 1.00 92.88 168 ALA A C 1
ATOM 1322 O O . ALA A 1 168 ? -11.437 -1.515 11.996 1.00 92.88 168 ALA A O 1
ATOM 1323 N N . ALA A 1 169 ? -10.107 -3.088 12.881 1.00 92.38 169 ALA A N 1
ATOM 1324 C CA . ALA A 1 169 ? -10.007 -3.902 11.674 1.00 92.38 169 ALA A CA 1
ATOM 1325 C C . ALA A 1 169 ? -11.217 -4.829 11.457 1.00 92.38 169 ALA A C 1
ATOM 1327 O O . ALA A 1 169 ? -11.260 -5.515 10.438 1.00 92.38 169 ALA A O 1
ATOM 1328 N N . GLY A 1 170 ? -12.181 -4.868 12.382 1.00 92.69 170 GLY A N 1
ATOM 1329 C CA . GLY A 1 170 ? -13.374 -5.702 12.252 1.00 92.69 170 GLY A CA 1
ATOM 1330 C C . GLY A 1 170 ? -13.179 -7.161 12.665 1.00 92.69 170 GLY A C 1
ATOM 1331 O O . GLY A 1 170 ? -14.039 -7.997 12.379 1.00 92.69 170 GLY A O 1
ATOM 1332 N N . TYR A 1 171 ? -12.053 -7.515 13.300 1.00 91.31 171 TYR A N 1
ATOM 1333 C CA . TYR A 1 171 ? -11.833 -8.904 13.702 1.00 91.31 171 TYR A CA 1
ATOM 1334 C C . TYR A 1 171 ? -12.880 -9.341 14.723 1.00 91.31 171 TYR A C 1
ATOM 1336 O O . TYR A 1 171 ? -13.289 -8.574 15.594 1.00 91.31 171 TYR A O 1
ATOM 1344 N N . ALA A 1 172 ? -13.312 -10.597 14.598 1.00 88.00 172 ALA A N 1
ATOM 1345 C CA . ALA A 1 172 ? -14.421 -11.148 15.365 1.00 88.00 172 ALA A CA 1
ATOM 1346 C C . ALA A 1 172 ? -15.691 -10.278 15.292 1.00 88.00 172 ALA A C 1
ATOM 1348 O O . ALA A 1 172 ? -16.415 -10.186 16.280 1.00 88.00 172 ALA A O 1
ATOM 1349 N N . GLY A 1 173 ? -15.970 -9.642 14.150 1.00 90.31 173 GLY A N 1
ATOM 1350 C CA . GLY A 1 173 ? -17.196 -8.865 13.935 1.00 90.31 173 GLY A CA 1
ATOM 1351 C C . GLY A 1 173 ? -17.352 -7.660 14.863 1.00 90.31 173 GLY A C 1
ATOM 1352 O O . GLY A 1 173 ? -18.441 -7.103 14.929 1.00 90.31 173 GLY A O 1
ATOM 1353 N N . MET A 1 174 ? -16.290 -7.288 15.584 1.00 93.25 174 MET A N 1
ATOM 1354 C CA . MET A 1 174 ? -16.307 -6.158 16.499 1.00 93.25 174 MET A CA 1
ATOM 1355 C C . MET A 1 174 ? -16.124 -4.857 15.728 1.00 93.25 174 MET A C 1
ATOM 1357 O O . MET A 1 174 ? -15.482 -4.832 14.680 1.00 93.25 174 MET A O 1
ATOM 1361 N N . SER A 1 175 ? -16.630 -3.754 16.265 1.00 93.06 175 SER A N 1
ATOM 1362 C CA . SER A 1 175 ? -16.410 -2.427 15.688 1.00 93.06 175 SER A CA 1
ATOM 1363 C C . SER A 1 175 ? -16.042 -1.388 16.739 1.00 93.06 175 SER A C 1
ATOM 1365 O O . SER A 1 175 ? -16.238 -1.573 17.939 1.00 93.06 175 SER A O 1
ATOM 1367 N N . ASP A 1 176 ? -15.541 -0.240 16.282 1.00 92.50 176 ASP A N 1
ATOM 1368 C CA . ASP A 1 176 ? -15.217 0.882 17.167 1.00 92.50 176 ASP A CA 1
ATOM 1369 C C . ASP A 1 176 ? -16.424 1.387 17.973 1.00 92.50 176 ASP A C 1
ATOM 1371 O O . ASP A 1 176 ? -16.232 1.967 19.041 1.00 92.50 176 ASP A O 1
ATOM 1375 N N . ALA A 1 177 ? -17.650 1.140 17.499 1.00 89.75 177 ALA A N 1
ATOM 1376 C CA . ALA A 1 177 ? -18.887 1.509 18.183 1.00 89.75 177 ALA A CA 1
ATOM 1377 C C . ALA A 1 177 ? -19.120 0.723 19.486 1.00 89.75 177 ALA A C 1
ATOM 1379 O O . ALA A 1 177 ? -19.782 1.227 20.388 1.00 89.75 177 ALA A O 1
ATOM 1380 N N . GLU A 1 178 ? -18.542 -0.473 19.621 1.00 89.19 178 GLU A N 1
ATOM 1381 C CA . GLU A 1 178 ? -18.638 -1.282 20.846 1.00 89.19 178 GLU A CA 1
ATOM 1382 C C . GLU A 1 178 ? -17.749 -0.736 21.975 1.00 89.19 178 GLU A C 1
ATOM 1384 O O . GLU A 1 178 ? -17.894 -1.101 23.142 1.00 89.19 178 GLU A O 1
ATOM 1389 N N . LEU A 1 179 ? -16.813 0.163 21.653 1.00 90.62 179 LEU A N 1
ATOM 1390 C CA . LEU A 1 179 ? -15.876 0.721 22.616 1.00 90.62 179 LEU A CA 1
ATOM 1391 C C . LEU A 1 179 ? -16.456 1.955 23.310 1.00 90.62 179 LEU A C 1
ATOM 1393 O O . LEU A 1 179 ? -16.513 3.047 22.745 1.00 90.62 179 LEU A O 1
ATOM 1397 N N . ARG A 1 180 ? -16.737 1.805 24.609 1.00 83.75 180 ARG A N 1
ATOM 1398 C CA . ARG A 1 180 ? -17.375 2.797 25.498 1.00 83.75 180 ARG A CA 1
ATOM 1399 C C . ARG A 1 180 ? -16.855 4.242 25.412 1.00 83.75 180 ARG A C 1
ATOM 1401 O O . ARG A 1 180 ? -17.604 5.167 25.698 1.00 83.75 180 ARG A O 1
ATOM 1408 N N . ARG A 1 181 ? -15.570 4.452 25.102 1.00 83.31 181 ARG A N 1
ATOM 1409 C CA . ARG A 1 181 ? -14.928 5.786 25.076 1.00 83.31 181 ARG A CA 1
ATOM 1410 C C . ARG A 1 181 ? -14.385 6.199 23.705 1.00 83.31 181 ARG A C 1
ATOM 1412 O O . ARG A 1 181 ? -13.820 7.284 23.602 1.00 83.31 181 ARG A O 1
ATOM 1419 N N . LYS A 1 182 ? -14.479 5.347 22.677 1.00 86.94 182 LYS A N 1
ATOM 1420 C CA . LYS A 1 182 ? -13.861 5.637 21.370 1.00 86.94 182 LYS A CA 1
ATOM 1421 C C . LYS A 1 182 ? -14.783 6.455 20.474 1.00 86.94 182 LYS A C 1
ATOM 1423 O O . LYS A 1 182 ? -14.327 7.391 19.824 1.00 86.94 182 LYS A O 1
ATOM 1428 N N . VAL A 1 183 ? -16.066 6.109 20.458 1.00 84.19 183 VAL A N 1
ATOM 1429 C CA . VAL A 1 183 ? -17.086 6.813 19.681 1.00 84.19 183 VAL A CA 1
ATOM 1430 C C . VAL A 1 183 ? -17.937 7.642 20.636 1.00 84.19 183 VAL A C 1
ATOM 1432 O O . VAL A 1 183 ? -18.366 7.156 21.679 1.00 84.19 183 VAL A O 1
ATOM 1435 N N . GLY A 1 184 ? -18.150 8.911 20.295 1.00 81.69 184 GLY A N 1
ATOM 1436 C CA . GLY A 1 184 ? -19.026 9.817 21.032 1.00 81.69 184 GLY A CA 1
ATOM 1437 C C . GLY A 1 184 ? -20.165 10.305 20.146 1.00 81.69 184 GLY A C 1
ATOM 1438 O O . GLY A 1 184 ? -19.972 10.538 18.951 1.00 81.69 184 GLY A O 1
ATOM 1439 N N . TYR A 1 185 ? -21.343 10.498 20.735 1.00 79.12 185 TYR A N 1
ATOM 1440 C CA . TYR A 1 185 ? -22.457 11.147 20.054 1.00 79.12 185 TYR A CA 1
ATOM 1441 C C . TYR A 1 185 ? -22.197 12.651 19.985 1.00 79.12 185 TYR A C 1
ATOM 1443 O O . TYR A 1 185 ? -22.061 13.320 21.008 1.00 79.12 185 TYR A O 1
ATOM 1451 N N . LYS A 1 186 ? -22.122 13.194 18.769 1.00 82.38 186 LYS A N 1
ATOM 1452 C CA . LYS A 1 186 ? -22.069 14.638 18.537 1.00 82.38 186 LYS A CA 1
ATOM 1453 C C . LYS A 1 186 ? -23.351 15.061 17.823 1.00 82.38 186 LYS A C 1
ATOM 1455 O O . LYS A 1 186 ? -23.558 14.607 16.696 1.00 82.38 186 LYS A O 1
ATOM 1460 N N . PRO A 1 187 ? -24.184 15.928 18.427 1.00 85.75 187 PRO A N 1
ATOM 1461 C CA . PRO A 1 187 ? -25.348 16.478 17.748 1.00 85.75 187 PRO A CA 1
ATOM 1462 C C . PRO A 1 187 ? -24.941 17.112 16.418 1.00 85.75 187 PRO A C 1
ATOM 1464 O O . PRO A 1 187 ? -23.915 17.804 16.326 1.00 85.75 187 PRO A O 1
ATOM 1467 N N . ARG A 1 188 ? -25.729 16.862 15.368 1.00 83.12 188 ARG A N 1
ATOM 1468 C CA . ARG A 1 188 ? -25.533 17.548 14.090 1.00 83.12 188 ARG A CA 1
ATOM 1469 C C . ARG A 1 188 ? -25.771 19.036 14.332 1.00 83.12 188 ARG A C 1
ATOM 1471 O O . ARG A 1 188 ? -26.746 19.410 14.970 1.00 83.12 188 ARG A O 1
ATOM 1478 N N . ARG A 1 189 ? -24.875 19.886 13.825 1.00 84.31 189 ARG A N 1
ATOM 1479 C CA . ARG A 1 189 ? -25.145 21.325 13.793 1.00 84.31 189 ARG A CA 1
ATOM 1480 C C . ARG A 1 189 ? -26.351 21.546 12.898 1.00 84.31 189 ARG A C 1
ATOM 1482 O O . ARG A 1 189 ? -26.299 21.186 11.721 1.00 84.31 189 ARG A O 1
ATOM 1489 N N . GLU A 1 190 ? -27.406 22.112 13.457 1.00 82.19 190 GLU A N 1
ATOM 1490 C CA . GLU A 1 190 ? -28.529 22.560 12.654 1.00 82.19 190 GLU A CA 1
ATOM 1491 C C . GLU A 1 190 ? -28.057 23.658 11.694 1.00 82.19 190 GLU A C 1
ATOM 1493 O O . GLU A 1 190 ? -27.165 24.448 12.043 1.00 82.19 190 GLU A O 1
ATOM 1498 N N . PRO A 1 191 ? -28.585 23.691 10.458 1.00 79.56 191 PRO A N 1
ATOM 1499 C CA . PRO A 1 191 ? -28.325 24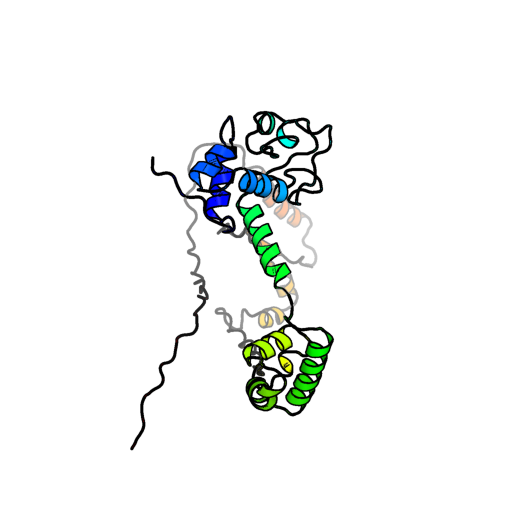.804 9.565 1.00 79.56 191 PRO A CA 1
ATOM 1500 C C . PRO A 1 191 ? -28.770 26.090 10.264 1.00 79.56 191 PRO A C 1
ATOM 1502 O O . PRO A 1 191 ? -29.907 26.200 10.716 1.00 79.56 191 PRO A O 1
ATOM 1505 N N . SER A 1 192 ? -27.866 27.066 10.372 1.00 77.94 192 SER A N 1
ATOM 1506 C CA . SER A 1 192 ? -28.243 28.391 10.861 1.00 77.94 192 SER A CA 1
ATOM 1507 C C . SER A 1 192 ? -29.373 28.933 9.991 1.00 77.94 192 SER A C 1
ATOM 1509 O O . SER A 1 192 ? -29.308 28.768 8.768 1.00 77.94 192 SER A O 1
ATOM 1511 N N . ALA A 1 193 ? -30.350 29.611 10.598 1.00 77.19 193 ALA A N 1
ATOM 1512 C CA . ALA A 1 193 ? -31.399 30.306 9.862 1.00 77.19 193 ALA A CA 1
ATOM 1513 C C . ALA A 1 193 ? -30.797 31.101 8.692 1.00 77.19 193 ALA A C 1
ATOM 1515 O O . ALA A 1 193 ? -29.739 31.730 8.834 1.00 77.19 193 ALA A O 1
ATOM 1516 N N . ALA A 1 194 ? -31.448 31.029 7.528 1.00 69.69 194 ALA A N 1
ATOM 1517 C CA . ALA A 1 194 ? -31.005 31.754 6.348 1.00 69.69 194 ALA A CA 1
ATOM 1518 C C . ALA A 1 194 ? -30.864 33.235 6.713 1.00 69.69 194 ALA A C 1
ATOM 1520 O O . ALA A 1 194 ? -31.793 33.846 7.244 1.00 69.69 194 ALA A O 1
ATOM 1521 N N . LYS A 1 195 ? -29.682 33.807 6.466 1.00 73.56 195 LYS A N 1
ATOM 1522 C CA . LYS A 1 195 ? -29.474 35.236 6.699 1.00 73.56 195 LYS A CA 1
ATOM 1523 C C . LYS A 1 195 ? -30.462 36.007 5.820 1.00 73.56 195 LYS A C 1
ATOM 1525 O O . LYS A 1 195 ? -30.581 35.655 4.643 1.00 73.56 195 LYS A O 1
ATOM 1530 N N . PRO A 1 196 ? -31.142 37.040 6.346 1.00 66.38 196 PRO A N 1
ATOM 1531 C CA . PRO A 1 196 ? -31.984 37.881 5.514 1.00 66.38 196 PRO A CA 1
ATOM 1532 C C . PRO A 1 196 ? -31.145 38.423 4.355 1.00 66.38 196 PRO A C 1
ATOM 1534 O O . PRO A 1 196 ? -30.025 38.901 4.551 1.00 66.38 196 PRO A O 1
ATOM 1537 N N . THR A 1 197 ? -31.662 38.285 3.135 1.00 65.38 197 THR A N 1
ATOM 1538 C CA . THR A 1 197 ? -31.032 38.860 1.946 1.00 65.38 197 THR A CA 1
ATOM 1539 C C . THR A 1 197 ? -30.882 40.364 2.157 1.00 65.38 197 THR A C 1
ATOM 1541 O O . THR A 1 197 ? -31.816 41.010 2.630 1.00 65.38 197 THR A O 1
ATOM 1544 N N . SER A 1 198 ? -29.740 40.943 1.772 1.00 70.69 198 SER A N 1
ATOM 15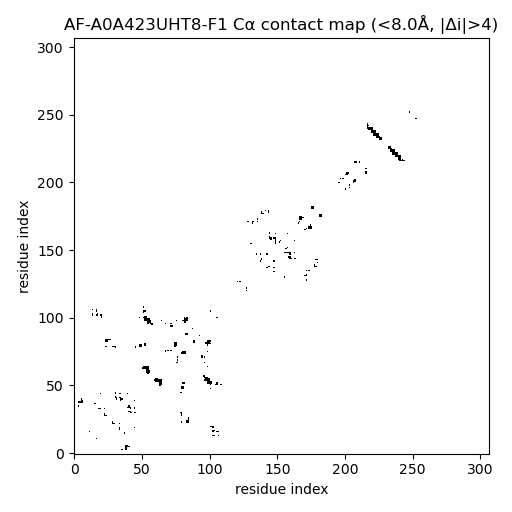45 C CA . SER A 1 198 ? -29.448 42.387 1.904 1.00 70.69 198 SER A CA 1
ATOM 1546 C C . SER A 1 198 ? -30.510 43.296 1.280 1.00 70.69 198 SER A C 1
ATOM 1548 O O . SER A 1 198 ? -30.597 44.474 1.596 1.00 70.69 198 SER A O 1
ATOM 1550 N N . HIS A 1 199 ? -31.311 42.737 0.381 1.00 73.50 199 HIS A N 1
ATOM 1551 C CA . HIS A 1 199 ? -32.351 43.400 -0.384 1.00 73.50 199 HIS A CA 1
ATOM 1552 C C . HIS A 1 199 ? -33.704 43.517 0.345 1.00 73.50 199 HIS A C 1
ATOM 1554 O O . HIS A 1 199 ? -34.659 44.011 -0.249 1.00 73.50 199 HIS A O 1
ATOM 1560 N N . GLY A 1 200 ? -33.787 43.081 1.608 1.00 76.94 200 GLY A N 1
ATOM 1561 C CA . GLY A 1 200 ? -34.996 43.185 2.427 1.00 76.94 200 GLY A CA 1
ATOM 1562 C C . GLY A 1 200 ? -36.082 42.150 2.086 1.00 76.94 200 GLY A C 1
ATOM 1563 O O . GLY A 1 200 ? -35.938 41.374 1.137 1.00 76.94 200 GLY A O 1
ATOM 1564 N N . PRO A 1 201 ? -37.173 42.099 2.871 1.00 76.12 201 PRO A N 1
ATOM 1565 C CA . PRO A 1 201 ? -38.233 41.097 2.719 1.00 76.12 201 PRO A CA 1
ATOM 1566 C C . PRO A 1 201 ? -39.069 41.276 1.440 1.00 76.12 201 PRO A C 1
ATOM 1568 O O . PRO A 1 201 ? -39.587 40.291 0.913 1.00 76.12 201 PRO A O 1
ATOM 1571 N N . GLU A 1 202 ? -39.155 42.496 0.906 1.00 76.31 202 GLU A N 1
ATOM 1572 C CA . GLU A 1 202 ? -39.899 42.832 -0.321 1.00 76.31 202 GLU A CA 1
ATOM 1573 C C . GLU A 1 202 ? -39.303 42.191 -1.582 1.00 76.31 202 GLU A C 1
ATOM 1575 O O . GLU A 1 202 ? -40.009 41.944 -2.554 1.00 76.31 202 GLU A O 1
ATOM 1580 N N . ARG A 1 203 ? -38.005 41.863 -1.559 1.00 74.75 203 ARG A N 1
ATOM 1581 C CA . ARG A 1 203 ? -37.289 41.183 -2.652 1.00 74.75 203 ARG A CA 1
ATOM 1582 C C . ARG A 1 203 ? -37.066 39.693 -2.369 1.00 74.75 203 ARG A C 1
ATOM 1584 O O . ARG A 1 203 ? -36.156 39.081 -2.922 1.00 74.75 203 ARG A O 1
ATOM 1591 N N . SER A 1 204 ? -37.880 39.104 -1.490 1.00 80.00 204 SER A N 1
ATOM 1592 C CA . SER A 1 204 ? -37.848 37.670 -1.188 1.00 80.00 204 SER A CA 1
ATOM 1593 C C . SER A 1 204 ? -38.665 36.849 -2.192 1.00 80.00 204 SER A C 1
ATOM 1595 O O . SER A 1 204 ? -39.624 37.338 -2.787 1.00 80.00 204 SER A O 1
ATOM 1597 N N . TYR A 1 205 ? -38.352 35.555 -2.321 1.00 81.38 205 TYR A N 1
ATOM 1598 C CA . TYR A 1 205 ? -39.169 34.630 -3.120 1.00 81.38 205 TYR A CA 1
ATOM 1599 C C . TYR A 1 205 ? -40.624 34.556 -2.625 1.00 81.38 205 TYR A C 1
ATOM 1601 O O . TYR A 1 205 ? -41.551 34.401 -3.418 1.00 81.38 205 TYR A O 1
ATOM 1609 N N . LYS A 1 206 ? -40.838 34.727 -1.312 1.00 84.94 206 LYS A N 1
ATOM 1610 C CA . LYS A 1 206 ? -42.175 34.802 -0.712 1.00 84.94 206 LYS A CA 1
ATOM 1611 C C . LYS A 1 206 ? -42.941 36.032 -1.208 1.00 84.94 206 LYS A C 1
ATOM 1613 O O . LYS A 1 206 ? -44.096 35.892 -1.593 1.00 84.94 206 LYS A O 1
ATOM 1618 N N . ALA A 1 207 ? -42.298 37.201 -1.249 1.00 84.69 207 ALA A N 1
ATOM 1619 C CA . ALA A 1 207 ? -42.893 38.422 -1.793 1.00 84.69 207 ALA A CA 1
ATOM 1620 C C . ALA A 1 207 ? -43.175 38.301 -3.300 1.00 84.69 207 ALA A C 1
ATOM 1622 O O . ALA A 1 207 ? -44.264 38.651 -3.742 1.00 84.69 207 ALA A O 1
ATOM 1623 N N . PHE A 1 208 ? -42.258 37.705 -4.074 1.00 84.31 208 PHE A N 1
ATOM 1624 C CA . PHE A 1 208 ? -42.494 37.391 -5.489 1.00 84.31 208 PHE A CA 1
ATOM 1625 C C . PHE A 1 208 ? -43.703 36.468 -5.683 1.00 84.31 208 PHE A C 1
ATOM 1627 O O . PHE A 1 208 ? -44.540 36.710 -6.548 1.00 84.31 208 PHE A O 1
ATOM 1634 N N . SER A 1 209 ? -43.821 35.426 -4.857 1.00 86.56 209 SER A N 1
ATOM 1635 C CA . SER A 1 209 ? -44.928 34.466 -4.929 1.00 86.56 209 SER A CA 1
ATOM 1636 C C . SER A 1 209 ? -46.285 35.091 -4.592 1.00 86.56 209 SER A C 1
ATOM 1638 O O . SER A 1 209 ? -47.302 34.587 -5.058 1.00 86.56 209 SER A O 1
ATOM 1640 N N . ALA A 1 210 ? -46.300 36.183 -3.822 1.00 90.00 210 ALA A N 1
ATOM 1641 C CA . ALA A 1 210 ? -47.506 36.931 -3.476 1.00 90.00 210 ALA A CA 1
ATOM 1642 C C . ALA A 1 210 ? -47.969 37.907 -4.579 1.00 90.00 210 ALA A C 1
ATOM 1644 O O . ALA A 1 210 ? -49.053 38.475 -4.462 1.00 90.00 210 ALA A O 1
ATOM 1645 N N . LEU A 1 211 ? -47.181 38.116 -5.643 1.00 86.31 211 LEU A N 1
ATOM 1646 C CA . LEU A 1 211 ? -47.579 38.974 -6.761 1.00 86.31 211 LEU A CA 1
ATOM 1647 C C . LEU A 1 211 ? -48.723 38.345 -7.582 1.00 86.31 211 LEU A C 1
ATOM 1649 O O . LEU A 1 211 ? -48.772 37.114 -7.732 1.00 86.31 211 LEU A O 1
ATOM 1653 N N . PRO A 1 212 ? -49.590 39.175 -8.201 1.00 88.44 212 PRO A N 1
ATOM 1654 C CA . PRO A 1 212 ? -50.579 38.706 -9.167 1.00 88.44 212 PRO A CA 1
ATOM 1655 C C . PRO A 1 212 ? -49.937 37.856 -10.267 1.00 88.44 212 PRO A C 1
ATOM 1657 O O . PRO A 1 212 ? -48.783 38.074 -10.650 1.00 88.44 212 PRO A O 1
ATOM 1660 N N . GLU A 1 213 ? -50.686 36.885 -10.792 1.00 82.56 213 GLU A N 1
ATOM 1661 C CA . GLU A 1 213 ? -50.182 35.936 -11.792 1.00 82.56 213 GLU A CA 1
ATOM 1662 C C . GLU A 1 213 ? -49.597 36.635 -13.026 1.00 82.56 213 GLU A C 1
ATOM 1664 O O . GLU A 1 213 ? -48.520 36.259 -13.483 1.00 82.56 213 GLU A O 1
ATOM 1669 N N . GLU A 1 214 ? -50.222 37.718 -13.492 1.00 81.06 214 GLU A N 1
ATOM 1670 C CA . GLU A 1 214 ? -49.723 38.522 -14.614 1.00 81.06 214 GLU A CA 1
ATOM 1671 C C . GLU A 1 214 ? -48.331 39.115 -14.351 1.00 81.06 214 GLU A C 1
ATOM 1673 O O . GLU A 1 214 ? -47.468 39.115 -15.233 1.00 81.06 214 GLU A O 1
ATOM 1678 N N . GLY A 1 215 ? -48.083 39.585 -13.125 1.00 80.00 215 GLY A N 1
ATOM 1679 C CA . GLY A 1 215 ? -46.785 40.115 -12.709 1.00 80.00 215 GLY A CA 1
ATOM 1680 C C . GLY A 1 215 ? -45.719 39.023 -12.628 1.00 80.00 215 GLY A C 1
ATOM 1681 O O . GLY A 1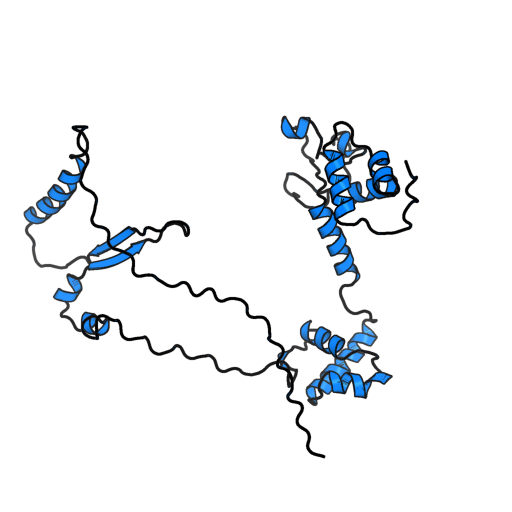 215 ? -44.587 39.227 -13.067 1.00 80.00 215 GLY A O 1
ATOM 1682 N N . ARG A 1 216 ? -46.089 37.829 -12.146 1.00 82.62 216 ARG A N 1
ATOM 1683 C CA . ARG A 1 216 ? -45.192 36.661 -12.109 1.00 82.62 216 ARG A CA 1
ATOM 1684 C C . ARG A 1 216 ? -44.895 36.109 -13.506 1.00 82.62 216 ARG A C 1
ATOM 1686 O O . ARG A 1 216 ? -43.775 35.671 -13.752 1.00 82.62 216 ARG A O 1
ATOM 1693 N N . ALA A 1 217 ? -45.861 36.157 -14.423 1.00 79.12 217 ALA A N 1
ATOM 1694 C CA . ALA A 1 217 ? -45.717 35.683 -15.801 1.00 79.12 217 ALA A CA 1
ATOM 1695 C C . ALA A 1 217 ? -44.816 36.585 -16.660 1.00 79.12 217 ALA A C 1
ATOM 1697 O O . ALA A 1 217 ? -44.200 36.108 -17.609 1.00 79.12 217 ALA A O 1
ATOM 1698 N N . ARG A 1 218 ? -44.714 37.878 -16.323 1.00 80.31 218 ARG A N 1
ATOM 1699 C CA . ARG A 1 218 ? -43.794 38.836 -16.966 1.00 80.31 218 ARG A CA 1
ATOM 1700 C C . ARG A 1 218 ? -42.375 38.800 -16.391 1.00 80.31 218 ARG A C 1
ATOM 1702 O O . ARG A 1 218 ? -41.501 39.500 -16.899 1.00 80.31 218 ARG A O 1
ATOM 1709 N N . ALA A 1 219 ? -42.135 38.021 -15.338 1.00 83.00 219 ALA A N 1
ATOM 1710 C CA . ALA A 1 219 ? -40.822 37.931 -14.721 1.00 83.00 219 ALA A CA 1
ATOM 1711 C C . ALA A 1 219 ? -39.829 37.179 -15.620 1.00 83.00 219 ALA A C 1
ATOM 1713 O O . ALA A 1 219 ? -40.146 36.135 -16.196 1.00 83.00 219 ALA A O 1
ATOM 1714 N N . ALA A 1 220 ? -38.608 37.706 -15.701 1.00 81.81 220 ALA A N 1
ATOM 1715 C CA . ALA A 1 220 ? -37.471 37.007 -16.276 1.00 81.81 220 ALA A CA 1
ATOM 1716 C C . ALA A 1 220 ? -36.633 36.405 -15.146 1.00 81.81 220 ALA A C 1
ATOM 1718 O O . ALA A 1 220 ? -36.284 37.090 -14.183 1.00 81.81 220 ALA A O 1
ATOM 1719 N N . GLU A 1 221 ? -36.324 35.121 -15.260 1.00 84.38 221 GLU A N 1
ATOM 1720 C CA . GLU A 1 221 ? -35.384 34.444 -14.380 1.00 84.38 221 GLU A CA 1
ATOM 1721 C C . GLU A 1 221 ? -33.967 34.736 -14.869 1.00 84.38 221 GLU A C 1
ATOM 1723 O O . GLU A 1 221 ? -33.687 34.707 -16.065 1.00 84.38 221 GLU A O 1
ATOM 1728 N N . MET A 1 222 ? -33.076 35.071 -13.944 1.00 86.94 222 MET A N 1
ATOM 1729 C CA . MET A 1 222 ? -31.686 35.388 -14.240 1.00 86.94 222 MET A CA 1
ATOM 1730 C C . MET A 1 222 ? -30.812 34.312 -13.611 1.00 86.94 222 MET A C 1
ATOM 1732 O O . MET A 1 222 ? -30.863 34.118 -12.398 1.00 86.94 222 MET A O 1
ATOM 1736 N N . ASP A 1 223 ? -30.016 33.638 -14.430 1.00 84.81 223 ASP A N 1
ATOM 1737 C CA . ASP A 1 223 ? -29.045 32.637 -13.997 1.00 84.81 223 ASP A CA 1
ATOM 1738 C C . ASP A 1 223 ? -27.673 32.943 -14.610 1.00 84.81 223 ASP A C 1
ATOM 1740 O O . ASP A 1 223 ? -27.539 33.797 -15.490 1.00 84.81 223 ASP A O 1
ATOM 1744 N N . THR A 1 224 ? -26.633 32.263 -14.155 1.00 84.38 224 THR A N 1
ATOM 1745 C CA . THR A 1 224 ? -25.267 32.435 -14.645 1.00 84.38 224 THR A CA 1
ATOM 1746 C C . THR A 1 224 ? -24.657 31.090 -14.985 1.00 84.38 224 THR A C 1
ATOM 1748 O O . THR A 1 224 ? -24.566 30.205 -14.138 1.00 84.38 224 THR A O 1
ATOM 1751 N N . VAL A 1 225 ? -24.165 30.955 -16.214 1.00 83.12 225 VAL A N 1
ATOM 1752 C CA . VAL A 1 225 ? -23.389 29.783 -16.616 1.00 83.12 225 VAL A CA 1
ATOM 1753 C C . VAL A 1 225 ? -21.936 30.032 -16.234 1.00 83.12 225 VAL A C 1
ATOM 1755 O O . VAL A 1 225 ? -21.270 30.921 -16.776 1.00 83.12 225 VAL A O 1
ATOM 1758 N N . ILE A 1 226 ? -21.456 29.258 -15.262 1.00 80.75 226 ILE A N 1
ATOM 1759 C CA . ILE A 1 226 ? -20.057 29.274 -14.835 1.00 80.75 226 ILE A CA 1
ATOM 1760 C C . ILE A 1 226 ? -19.266 28.352 -15.769 1.00 80.75 226 ILE A C 1
ATOM 1762 O O . ILE A 1 226 ? -19.634 27.194 -15.962 1.00 80.75 226 ILE A O 1
ATOM 1766 N N . GLY A 1 227 ? -18.198 28.891 -16.365 1.00 77.50 227 GLY A N 1
ATOM 1767 C CA . GLY A 1 227 ? -17.288 28.161 -17.248 1.00 77.50 227 GLY A CA 1
ATOM 1768 C C . GLY A 1 227 ? -16.351 27.206 -16.500 1.00 77.50 227 GLY A C 1
ATOM 1769 O O . GLY A 1 227 ? -16.662 26.695 -15.422 1.00 77.50 227 GLY A O 1
ATOM 1770 N N . LEU A 1 228 ? -15.168 26.951 -17.068 1.00 79.12 228 LEU A N 1
ATOM 1771 C CA . LEU A 1 228 ? -14.159 26.129 -16.397 1.00 79.12 228 LEU A CA 1
ATOM 1772 C C . LEU A 1 228 ? -13.737 26.792 -15.080 1.00 79.12 228 LEU A C 1
ATOM 1774 O O . LEU A 1 228 ? -13.706 28.009 -14.966 1.00 79.12 228 LEU A O 1
ATOM 1778 N N . SER A 1 229 ? -13.311 26.001 -14.094 1.00 71.25 229 SER A N 1
ATOM 1779 C CA . SER A 1 229 ? -12.913 26.500 -12.763 1.00 71.25 229 SER A CA 1
ATOM 1780 C C . SER A 1 229 ? -11.753 27.510 -12.755 1.00 71.25 229 SER A C 1
ATOM 1782 O O . SER A 1 229 ? -11.457 28.090 -11.712 1.00 71.25 229 SER A O 1
ATOM 1784 N N . LYS A 1 230 ? -11.077 27.700 -13.895 1.00 78.88 230 LYS A N 1
ATOM 1785 C CA . LYS A 1 230 ? -10.011 28.689 -14.100 1.00 78.88 230 LYS A CA 1
ATOM 1786 C C . LYS A 1 230 ? -10.527 30.026 -14.641 1.00 78.88 230 LYS A C 1
ATOM 1788 O O . LYS A 1 230 ? -9.787 31.005 -14.576 1.00 78.88 230 LYS A O 1
ATOM 1793 N N . ASP A 1 231 ? -11.746 30.064 -15.173 1.00 78.00 231 ASP A N 1
ATOM 1794 C CA . ASP A 1 231 ? -12.335 31.274 -15.732 1.00 78.00 231 ASP A CA 1
ATOM 1795 C C . ASP A 1 231 ? -12.888 32.159 -14.618 1.00 78.00 231 ASP A C 1
ATOM 1797 O O . ASP A 1 231 ? -13.594 31.716 -13.712 1.00 78.00 231 ASP A O 1
ATOM 1801 N N . SER A 1 232 ? -12.553 33.443 -14.692 1.00 73.81 232 SER A N 1
ATOM 1802 C CA . SER A 1 232 ? -13.023 34.469 -13.759 1.00 73.81 232 SER A CA 1
ATOM 1803 C C . SER A 1 232 ? -14.303 35.166 -14.228 1.00 73.81 232 SER A C 1
ATOM 1805 O O . SER A 1 232 ? -14.873 35.961 -13.481 1.00 73.81 232 SER A O 1
ATOM 1807 N N . GLN A 1 233 ? -14.747 34.891 -15.457 1.00 78.88 233 GLN A N 1
ATOM 1808 C CA . GLN A 1 233 ? -15.938 35.476 -16.067 1.00 78.88 233 GLN A CA 1
ATOM 1809 C C . GLN A 1 233 ? -17.063 34.438 -16.129 1.00 78.88 233 GLN A C 1
ATOM 1811 O O . GLN A 1 233 ? -16.825 33.265 -16.407 1.00 78.88 233 GLN A O 1
ATOM 1816 N N . CYS A 1 234 ? -18.294 34.879 -15.878 1.00 81.19 234 CYS A N 1
ATOM 1817 C CA . CYS A 1 234 ? -19.502 34.075 -16.049 1.00 81.19 234 CYS A CA 1
ATOM 1818 C C . CYS A 1 234 ? -20.398 34.719 -17.108 1.00 81.19 234 CYS A C 1
ATOM 1820 O O . CYS A 1 234 ? -20.395 35.942 -17.275 1.00 81.19 234 CYS A O 1
ATOM 1822 N N . ILE A 1 235 ? -21.148 33.893 -17.838 1.00 83.19 235 ILE A N 1
ATOM 1823 C CA . ILE A 1 235 ? -22.125 34.379 -18.813 1.00 83.19 235 ILE A CA 1
ATOM 1824 C C . ILE A 1 235 ? -23.459 34.528 -18.094 1.00 83.19 235 ILE A C 1
ATOM 1826 O O . ILE A 1 235 ? -23.982 33.558 -17.544 1.00 83.19 235 ILE A O 1
ATOM 1830 N N . LEU A 1 236 ? -24.009 35.742 -18.107 1.00 85.56 236 LEU A N 1
ATOM 1831 C CA . LEU A 1 236 ? -25.349 36.004 -17.602 1.00 85.56 236 LEU A CA 1
ATOM 1832 C C . LEU A 1 236 ? -26.382 35.476 -18.596 1.00 85.56 236 LEU A C 1
ATOM 1834 O O . LEU A 1 236 ? -26.376 35.843 -19.770 1.00 85.56 236 LEU A O 1
ATOM 1838 N N . THR A 1 237 ? -27.284 34.641 -18.109 1.00 83.56 237 THR A N 1
ATOM 1839 C CA . THR A 1 237 ? -28.399 34.089 -18.872 1.00 83.56 237 THR A CA 1
ATOM 1840 C C . THR A 1 237 ? -29.708 34.631 -18.321 1.00 83.56 237 THR A C 1
ATOM 1842 O O . THR A 1 237 ? -29.925 34.655 -17.112 1.00 83.56 237 THR A O 1
ATOM 1845 N N . LEU A 1 238 ? -30.573 35.099 -19.216 1.00 85.62 238 LEU A N 1
ATOM 1846 C CA . LEU A 1 238 ? -31.899 35.605 -18.884 1.00 85.62 238 LEU A CA 1
ATOM 1847 C C . LEU A 1 238 ? -32.933 34.708 -19.559 1.00 85.62 238 LEU A C 1
ATOM 1849 O O . LEU A 1 238 ? -32.935 34.569 -20.781 1.00 85.62 238 LEU A O 1
ATOM 1853 N N . TYR A 1 239 ? -33.804 34.108 -18.759 1.00 81.44 239 TYR A N 1
ATOM 1854 C CA . TYR A 1 239 ? -34.909 33.279 -19.205 1.00 81.44 239 TYR A CA 1
ATOM 1855 C C . TYR A 1 239 ? -36.229 34.011 -18.967 1.00 81.44 239 TYR A C 1
ATOM 1857 O O . TYR A 1 239 ? -36.720 34.119 -17.844 1.00 81.44 239 TYR A O 1
ATOM 1865 N N . SER A 1 240 ? -36.820 34.541 -20.033 1.00 79.56 240 SER A N 1
ATOM 1866 C CA . SER A 1 240 ? -38.159 35.125 -19.979 1.00 79.56 240 SER A CA 1
ATOM 1867 C C . SER A 1 240 ? -39.203 34.014 -20.042 1.00 79.56 240 SER A C 1
ATOM 1869 O O . SER A 1 240 ? -39.235 33.254 -21.012 1.00 79.56 240 SER A O 1
ATOM 1871 N N . LYS A 1 241 ? -40.077 33.921 -19.033 1.00 69.94 241 LYS A N 1
ATOM 1872 C CA . LYS A 1 241 ? -41.192 32.968 -19.079 1.00 69.94 241 LYS A CA 1
ATOM 1873 C C . LYS A 1 241 ? -42.115 33.312 -20.255 1.00 69.94 241 LYS A C 1
ATOM 1875 O O . LYS A 1 241 ? -42.346 34.495 -20.507 1.00 69.94 241 LYS A O 1
ATOM 1880 N N . PRO A 1 242 ? -42.653 32.317 -20.985 1.00 62.84 242 PRO A N 1
ATOM 1881 C CA . PRO A 1 242 ? -43.593 32.584 -22.065 1.00 62.84 242 PRO A CA 1
ATOM 1882 C C . PRO A 1 242 ? -44.853 33.231 -21.483 1.00 62.84 242 PRO A C 1
ATOM 1884 O O . PRO A 1 242 ? -45.642 32.589 -20.790 1.00 62.84 242 PRO A O 1
ATOM 1887 N N . CYS A 1 243 ? -45.029 34.525 -21.736 1.00 55.25 243 CYS A N 1
ATOM 1888 C CA . CYS A 1 243 ? -46.192 35.269 -21.285 1.00 55.25 243 CYS A CA 1
ATOM 1889 C C . CYS A 1 243 ? -47.421 34.864 -22.118 1.00 55.25 243 CYS A C 1
ATOM 1891 O O . CYS A 1 243 ? -47.445 35.013 -23.340 1.00 55.25 243 CYS A O 1
ATOM 1893 N N . LYS A 1 244 ? -48.472 34.359 -21.463 1.00 51.53 244 LYS A N 1
ATOM 1894 C CA . LYS A 1 244 ? -49.798 34.219 -22.080 1.00 51.53 244 LYS A CA 1
ATOM 1895 C C . LYS A 1 244 ? -50.499 35.580 -22.044 1.00 51.53 244 LYS A C 1
ATOM 1897 O O . LYS A 1 244 ? -51.321 35.831 -21.175 1.00 51.53 244 LYS A O 1
ATOM 1902 N N . GLY A 1 245 ? -50.113 36.491 -22.933 1.00 49.31 245 GLY A N 1
ATOM 1903 C CA . GLY A 1 245 ? -50.876 37.720 -23.168 1.00 49.31 245 GLY A CA 1
ATOM 1904 C C . GLY A 1 245 ? -51.997 37.468 -24.185 1.00 49.31 245 GLY A C 1
ATOM 1905 O O . GLY A 1 245 ? -51.748 36.756 -25.163 1.00 49.31 245 GLY A O 1
ATOM 1906 N N . PRO A 1 246 ? -53.210 38.022 -24.010 1.00 47.91 246 PRO A N 1
ATOM 1907 C CA . PRO A 1 246 ? -54.213 38.003 -25.065 1.00 47.91 246 PRO A CA 1
ATOM 1908 C C . PRO A 1 246 ? -53.736 38.904 -26.217 1.00 47.91 246 PRO A C 1
ATOM 1910 O O . PRO A 1 246 ? -53.459 40.079 -26.012 1.00 47.91 246 PRO A O 1
ATOM 1913 N N . GLY A 1 247 ? -53.594 38.323 -27.412 1.00 51.16 247 GLY A N 1
ATOM 1914 C CA . GLY A 1 247 ? -53.507 39.028 -28.698 1.00 51.16 247 GLY A CA 1
ATOM 1915 C C . GLY A 1 247 ? -52.533 40.209 -28.795 1.00 51.16 247 GLY A C 1
ATOM 1916 O O . GLY A 1 247 ? -52.965 41.352 -28.882 1.00 51.16 247 GLY A O 1
ATOM 1917 N N . LEU A 1 248 ? -51.228 39.947 -28.913 1.00 44.50 248 LEU A N 1
ATOM 1918 C CA . LEU A 1 248 ? -50.356 40.877 -29.643 1.00 44.50 248 LEU A CA 1
ATOM 1919 C C . LEU A 1 248 ? -50.569 40.635 -31.147 1.00 44.50 248 LEU A C 1
ATOM 1921 O O . LEU A 1 248 ? -50.439 39.481 -31.573 1.00 44.50 248 LEU A O 1
ATOM 1925 N N . PRO A 1 249 ? -50.899 41.661 -31.957 1.00 47.53 249 PRO A N 1
ATOM 1926 C CA . PRO A 1 249 ? -51.036 41.485 -33.397 1.00 47.53 249 PRO A CA 1
ATOM 1927 C C . PRO A 1 249 ? -49.710 40.981 -33.976 1.00 47.53 249 PRO A C 1
ATOM 1929 O O . PRO A 1 249 ? -48.629 41.360 -33.518 1.00 47.53 249 PRO A O 1
ATOM 1932 N N . ALA A 1 250 ? -49.797 40.098 -34.974 1.00 47.16 250 ALA A N 1
ATOM 1933 C CA . ALA A 1 250 ? -48.649 39.421 -35.579 1.00 47.16 250 ALA A CA 1
ATOM 1934 C C . ALA A 1 250 ? -47.536 40.387 -36.045 1.00 47.16 250 ALA A C 1
ATOM 1936 O O . ALA A 1 250 ? -46.367 40.008 -36.029 1.00 47.16 250 ALA A O 1
ATOM 1937 N N . SER A 1 251 ? -47.875 41.648 -36.335 1.00 45.47 251 SER A N 1
ATOM 1938 C CA . SER A 1 251 ? -46.938 42.711 -36.711 1.00 45.47 251 SER A CA 1
ATOM 1939 C C . SER A 1 251 ? -45.908 43.067 -35.628 1.00 45.47 251 SER A C 1
ATOM 1941 O O . SER A 1 251 ? -44.768 43.375 -35.955 1.00 45.47 251 SER A O 1
ATOM 1943 N N . ALA A 1 252 ? -46.235 42.952 -34.335 1.00 45.16 252 ALA A N 1
ATOM 1944 C CA . ALA A 1 252 ? -45.287 43.271 -33.257 1.00 45.16 252 ALA A CA 1
ATOM 1945 C C . ALA A 1 252 ? -44.260 42.147 -33.001 1.00 45.16 252 ALA A C 1
ATOM 1947 O O . ALA A 1 252 ? -43.204 42.378 -32.408 1.00 45.16 252 ALA A O 1
ATOM 1948 N N . ARG A 1 253 ? -44.555 40.914 -33.443 1.00 45.47 253 ARG A N 1
ATOM 1949 C CA . ARG A 1 253 ? -43.619 39.778 -33.350 1.00 45.47 253 ARG A CA 1
ATOM 1950 C C . ARG A 1 253 ? -42.508 39.892 -34.394 1.00 45.47 253 ARG A C 1
ATOM 1952 O O . ARG A 1 253 ? -41.363 39.553 -34.096 1.00 45.47 253 ARG A O 1
ATOM 1959 N N . GLU A 1 254 ? -42.824 40.437 -35.567 1.00 44.72 254 GLU A N 1
ATOM 1960 C CA . GLU A 1 254 ? -41.838 40.707 -36.615 1.00 44.72 254 GLU A CA 1
ATOM 1961 C C . GLU A 1 254 ? -40.865 41.825 -36.222 1.00 44.72 254 GLU A C 1
ATOM 1963 O O . GLU A 1 254 ? -39.683 41.712 -36.533 1.00 44.72 254 GLU A O 1
ATOM 1968 N N . ASP A 1 255 ? -41.289 42.837 -35.457 1.00 41.94 255 ASP A N 1
ATOM 1969 C CA . ASP A 1 255 ? -40.397 43.921 -35.015 1.00 41.94 255 ASP A CA 1
ATOM 1970 C C . ASP A 1 255 ? -39.316 43.458 -34.027 1.00 41.94 255 ASP A C 1
ATOM 1972 O O . ASP A 1 255 ? -38.161 43.884 -34.125 1.00 41.94 255 ASP A O 1
ATOM 1976 N N . VAL A 1 256 ? -39.633 42.532 -33.112 1.00 45.88 256 VAL A N 1
ATOM 1977 C CA . VAL A 1 256 ? -38.635 41.950 -32.194 1.00 45.88 256 VAL A CA 1
ATOM 1978 C C . VAL A 1 256 ? -37.652 41.057 -32.958 1.00 45.88 256 VAL A C 1
ATOM 1980 O O . VAL A 1 256 ? -36.438 41.178 -32.771 1.00 45.88 256 VAL A O 1
ATOM 1983 N N . GLU A 1 257 ? -38.130 40.220 -33.886 1.00 42.62 257 GLU A N 1
ATOM 1984 C CA . GLU A 1 257 ? -37.245 39.407 -34.730 1.00 42.62 257 GLU A CA 1
ATOM 1985 C C . GLU A 1 257 ? -36.399 40.245 -35.699 1.00 42.62 257 GLU A C 1
ATOM 1987 O O . GLU A 1 257 ? -35.221 39.937 -35.904 1.00 42.62 257 GLU A O 1
ATOM 1992 N N . ARG A 1 258 ? -36.946 41.326 -36.267 1.00 44.94 258 ARG A N 1
ATOM 1993 C CA . ARG A 1 258 ? -36.237 42.251 -37.164 1.00 44.94 258 ARG A CA 1
ATOM 1994 C C . ARG A 1 258 ? -35.157 43.027 -36.412 1.00 44.94 258 ARG A C 1
ATOM 1996 O O . ARG A 1 258 ? -34.047 43.160 -36.930 1.00 44.94 258 ARG A O 1
ATOM 2003 N N . ARG A 1 259 ? -35.408 43.421 -35.157 1.00 46.06 259 ARG A N 1
ATOM 2004 C CA . ARG A 1 259 ? -34.398 44.027 -34.267 1.00 46.06 259 ARG A CA 1
ATOM 2005 C C . ARG A 1 259 ? -33.271 43.044 -33.920 1.00 46.06 259 ARG A C 1
ATOM 2007 O O . ARG A 1 259 ? -32.107 43.436 -33.889 1.00 46.06 259 ARG A O 1
ATOM 2014 N N . CYS A 1 260 ? -33.581 41.754 -33.767 1.00 41.97 260 CYS A N 1
ATOM 2015 C CA . CYS A 1 260 ? -32.584 40.694 -33.567 1.00 41.97 260 CYS A CA 1
ATOM 2016 C C . CYS A 1 260 ? -31.854 40.257 -34.859 1.00 41.97 260 CYS A C 1
ATOM 2018 O O . CYS A 1 260 ? -30.745 39.726 -34.782 1.00 41.97 260 CYS A O 1
ATOM 2020 N N . ARG A 1 261 ? -32.433 40.449 -36.055 1.00 43.75 261 ARG A N 1
ATOM 2021 C CA . ARG A 1 261 ? -31.757 40.208 -37.351 1.00 43.75 261 ARG A CA 1
ATOM 2022 C C . ARG A 1 261 ? -30.891 41.395 -37.794 1.00 43.75 261 ARG A C 1
ATOM 2024 O O . ARG A 1 261 ? -29.825 41.158 -38.354 1.00 43.75 261 ARG A O 1
ATOM 2031 N N . GLY A 1 262 ? -31.259 42.635 -37.459 1.00 38.75 262 GLY A N 1
ATOM 2032 C CA . GLY A 1 262 ? -30.428 43.827 -37.697 1.00 38.75 262 GLY A CA 1
ATOM 2033 C C . GLY A 1 262 ? -29.070 43.783 -36.981 1.00 38.75 262 GLY A C 1
ATOM 2034 O O . GLY A 1 262 ? -28.065 44.225 -37.528 1.00 38.75 262 GLY A O 1
ATOM 2035 N N . ALA A 1 263 ? -28.999 43.129 -35.817 1.00 42.22 263 ALA A N 1
ATOM 2036 C CA . ALA A 1 263 ? -27.744 42.901 -35.094 1.00 42.22 263 ALA A CA 1
ATOM 2037 C C . ALA A 1 263 ? -26.823 41.840 -35.740 1.00 42.22 263 ALA A C 1
ATOM 2039 O O . ALA A 1 263 ? -25.669 41.713 -35.340 1.00 42.22 263 ALA A O 1
ATOM 2040 N N . ARG A 1 264 ? -27.301 41.072 -36.734 1.00 42.03 264 ARG A N 1
ATOM 2041 C CA . ARG A 1 264 ? -26.517 40.024 -37.419 1.00 42.03 264 ARG A CA 1
ATOM 2042 C C . ARG A 1 264 ? -25.863 40.479 -38.728 1.00 42.03 264 ARG A C 1
ATOM 2044 O O . ARG A 1 264 ? -25.010 39.758 -39.236 1.00 42.03 264 ARG A O 1
ATOM 2051 N N . HIS A 1 265 ? -26.203 41.664 -39.244 1.00 40.59 265 HIS A N 1
ATOM 2052 C CA . HIS A 1 265 ? -25.611 42.212 -40.475 1.00 40.59 265 HIS A CA 1
ATOM 2053 C C . HIS A 1 265 ? -24.707 43.441 -40.268 1.00 40.59 265 HIS A C 1
ATOM 2055 O O . HIS A 1 265 ? -23.979 43.803 -41.185 1.00 40.59 265 HIS A O 1
ATOM 2061 N N . ALA A 1 266 ? -24.635 44.016 -39.063 1.00 38.69 266 ALA A N 1
ATOM 2062 C CA . ALA A 1 266 ? -23.699 45.099 -38.726 1.00 38.69 266 ALA A CA 1
ATOM 2063 C C . ALA A 1 266 ? -22.298 44.581 -38.323 1.00 38.69 266 ALA A C 1
ATOM 2065 O O . ALA A 1 266 ? -21.740 44.982 -37.307 1.00 38.69 266 ALA A O 1
ATOM 2066 N N . GLY A 1 267 ? -21.750 43.631 -39.086 1.00 38.88 267 GLY A N 1
ATOM 2067 C CA . GLY A 1 267 ? -20.465 42.984 -38.788 1.00 38.88 267 GLY A CA 1
ATOM 2068 C C . GLY A 1 267 ? -19.538 42.819 -39.990 1.00 38.88 267 GLY A C 1
ATOM 2069 O O . GLY A 1 267 ? -18.636 41.988 -39.929 1.00 38.88 267 GLY A O 1
ATOM 2070 N N . LYS A 1 268 ? -19.773 43.543 -41.092 1.00 42.62 268 LYS A N 1
ATOM 2071 C CA . LYS A 1 268 ? -18.923 43.524 -42.296 1.00 42.62 268 LYS A CA 1
ATOM 2072 C C . LYS A 1 268 ? -18.977 44.857 -43.061 1.00 42.62 268 LYS A C 1
ATOM 2074 O O . LYS A 1 268 ? -19.376 44.887 -44.215 1.00 42.62 268 LYS A O 1
ATOM 2079 N N . SER A 1 269 ? -18.539 45.941 -42.440 1.00 35.41 269 SER A N 1
ATOM 2080 C CA . SER A 1 269 ? -17.789 46.989 -43.141 1.00 35.41 269 SER A CA 1
ATOM 2081 C C . SER A 1 269 ? -17.055 47.841 -42.109 1.00 35.41 269 SER A C 1
ATOM 2083 O O . SER A 1 269 ? -17.552 48.065 -41.010 1.00 35.41 269 SER A O 1
ATOM 2085 N N . ASP A 1 270 ? -15.851 48.245 -42.492 1.00 32.44 270 ASP A N 1
ATOM 2086 C CA . ASP A 1 270 ? -15.064 49.334 -41.916 1.00 32.44 270 ASP A CA 1
ATOM 2087 C C . ASP A 1 270 ? -14.266 49.019 -40.639 1.00 32.44 270 ASP A C 1
ATOM 2089 O O . ASP A 1 270 ? -14.690 49.118 -39.488 1.00 32.44 270 ASP A O 1
ATOM 2093 N N . ARG A 1 271 ? -13.020 48.615 -40.917 1.00 47.34 271 ARG A N 1
ATOM 2094 C CA . ARG A 1 271 ? -11.857 48.792 -40.046 1.00 47.34 271 ARG A CA 1
ATOM 2095 C C . ARG A 1 271 ? -11.641 50.297 -39.803 1.00 47.34 271 ARG A C 1
ATOM 2097 O O . ARG A 1 271 ? -11.931 51.090 -40.685 1.00 47.34 271 ARG A O 1
ATOM 2104 N N . GLU A 1 272 ? -11.046 50.607 -38.649 1.00 44.94 272 GLU A N 1
ATOM 2105 C CA . GLU A 1 272 ? -10.594 51.930 -38.159 1.00 44.94 272 GLU A CA 1
ATOM 2106 C C . GLU A 1 272 ? -11.587 52.761 -37.326 1.00 44.94 272 GLU A C 1
ATOM 2108 O O . GLU A 1 272 ? -12.157 53.738 -37.789 1.00 44.94 272 GLU A O 1
ATOM 2113 N N . ALA A 1 273 ? -11.708 52.412 -36.035 1.00 36.62 273 ALA A N 1
ATOM 2114 C CA . ALA A 1 273 ? -11.602 53.338 -34.889 1.00 36.62 273 ALA A CA 1
ATOM 2115 C C . ALA A 1 273 ? -11.723 52.554 -33.557 1.00 36.62 273 ALA A C 1
ATOM 2117 O O . ALA A 1 273 ? -12.518 51.615 -33.475 1.00 36.62 273 ALA A O 1
ATOM 2118 N N . PRO A 1 274 ? -10.965 52.888 -32.493 1.00 36.16 274 PRO A N 1
ATOM 2119 C CA . PRO A 1 274 ? -11.082 52.205 -31.205 1.00 36.16 274 PRO A CA 1
ATOM 2120 C C . PRO A 1 274 ? -12.357 52.635 -30.456 1.00 36.16 274 PRO A C 1
ATOM 2122 O O . PRO A 1 274 ? -12.580 53.819 -30.214 1.00 36.16 274 PRO A O 1
ATOM 2125 N N . LEU A 1 275 ? -13.179 51.662 -30.052 1.00 34.88 275 LEU A N 1
ATOM 2126 C CA . LEU A 1 275 ? -14.343 51.880 -29.183 1.00 34.88 275 LEU A CA 1
ATOM 2127 C C . LEU A 1 275 ? -13.904 52.206 -27.736 1.00 34.88 275 LEU A C 1
ATOM 2129 O O . LEU A 1 275 ? -12.936 51.614 -27.246 1.00 34.88 275 LEU A O 1
ATOM 2133 N N . PRO A 1 276 ? -14.613 53.102 -27.019 1.00 37.91 276 PRO A N 1
ATOM 2134 C CA . PRO A 1 276 ? -14.290 53.457 -25.639 1.00 37.91 276 PRO A CA 1
ATOM 2135 C C . PRO A 1 276 ? -14.516 52.290 -24.664 1.00 37.91 276 PRO A C 1
ATOM 2137 O O . PRO A 1 276 ? -15.414 51.464 -24.832 1.00 37.91 276 PRO A O 1
ATOM 2140 N N . ALA A 1 277 ? -13.680 52.233 -23.624 1.00 35.19 277 ALA A N 1
ATOM 2141 C CA . ALA A 1 277 ? -13.638 51.147 -22.647 1.00 35.19 277 ALA A CA 1
ATOM 2142 C C . ALA A 1 277 ? -14.974 50.957 -21.891 1.00 35.19 277 ALA A C 1
ATOM 2144 O O . ALA A 1 277 ? -15.545 51.939 -21.411 1.00 35.19 277 ALA A O 1
ATOM 2145 N N . PRO A 1 278 ? -15.451 49.710 -21.691 1.00 35.50 278 PRO A N 1
ATOM 2146 C CA . PRO A 1 278 ? -16.632 49.457 -20.875 1.00 35.50 278 PRO A CA 1
ATOM 2147 C C . PRO A 1 278 ? -16.362 49.747 -19.390 1.00 35.50 278 PRO A C 1
ATOM 2149 O O . PRO A 1 278 ? -15.304 49.429 -18.837 1.00 35.50 278 PRO A O 1
ATOM 2152 N N . VAL A 1 279 ? -17.359 50.356 -18.745 1.00 35.16 279 VAL A N 1
ATOM 2153 C CA . VAL A 1 279 ? -17.350 50.776 -17.339 1.00 35.16 279 VAL A CA 1
ATOM 2154 C C . VAL A 1 279 ? -17.091 49.577 -16.421 1.00 35.16 279 VAL A C 1
ATOM 2156 O O . VAL A 1 279 ? -17.824 48.590 -16.418 1.00 35.16 279 VAL A O 1
ATOM 2159 N N . ARG A 1 280 ? -16.022 49.672 -15.620 1.00 32.16 280 ARG A N 1
ATOM 2160 C CA . ARG A 1 280 ? -15.605 48.656 -14.645 1.00 32.16 280 ARG A CA 1
ATOM 2161 C C . ARG A 1 280 ? -16.591 48.591 -13.474 1.00 32.16 280 ARG A C 1
ATOM 2163 O O . ARG A 1 280 ? -16.566 49.467 -12.613 1.00 32.16 280 ARG A O 1
ATOM 2170 N N . ALA A 1 281 ? -17.358 47.511 -13.358 1.00 32.91 281 ALA A N 1
ATOM 2171 C CA . ALA A 1 281 ? -17.955 47.127 -12.081 1.00 32.91 281 ALA A CA 1
ATOM 2172 C C . ALA A 1 281 ? -16.947 46.264 -11.301 1.00 32.91 281 ALA A C 1
ATOM 2174 O O . ALA A 1 281 ? -16.546 45.193 -11.757 1.00 32.91 281 ALA A O 1
ATOM 2175 N N . ARG A 1 282 ? -16.488 46.744 -10.136 1.00 30.34 282 ARG A N 1
ATOM 2176 C CA . ARG A 1 282 ? -15.634 45.957 -9.231 1.00 30.34 282 ARG A CA 1
ATOM 2177 C C . ARG A 1 282 ? -16.462 44.805 -8.642 1.00 30.34 282 ARG A C 1
ATOM 2179 O O . ARG A 1 282 ? -17.492 45.086 -8.032 1.00 30.34 282 ARG A O 1
ATOM 2186 N N . PRO A 1 283 ? -16.026 43.539 -8.737 1.00 33.59 283 PRO A N 1
ATOM 2187 C CA . PRO A 1 283 ? -16.685 42.468 -8.009 1.00 33.59 283 PRO A CA 1
ATOM 2188 C C . PRO A 1 283 ? -16.426 42.650 -6.509 1.00 33.59 283 PRO A C 1
ATOM 2190 O O . PRO A 1 283 ? -15.280 42.752 -6.064 1.00 33.59 283 PRO A O 1
ATOM 2193 N N . HIS A 1 284 ? -17.503 42.713 -5.725 1.00 34.16 284 HIS A N 1
ATOM 2194 C CA . HIS A 1 284 ? -17.429 42.648 -4.272 1.00 34.16 284 HIS A CA 1
ATOM 2195 C C . HIS A 1 284 ? -16.722 41.352 -3.868 1.00 34.16 284 HIS A C 1
ATOM 2197 O O . HIS A 1 284 ? -17.147 40.251 -4.218 1.00 34.16 284 HIS A O 1
ATOM 2203 N N . GLY A 1 285 ? -15.601 41.508 -3.163 1.00 31.22 285 GLY A N 1
ATOM 2204 C CA . GLY A 1 285 ? -14.707 40.421 -2.800 1.00 31.22 285 GLY A CA 1
ATOM 2205 C C . GLY A 1 285 ? -15.405 39.333 -1.992 1.00 31.22 285 GLY A C 1
ATOM 2206 O O . GLY A 1 285 ? -15.774 39.535 -0.836 1.00 31.22 285 GLY A O 1
ATOM 2207 N N . GLN A 1 286 ? -15.496 38.139 -2.571 1.00 31.22 286 GLN A N 1
ATOM 2208 C CA . GLN A 1 286 ? -15.677 36.925 -1.793 1.00 31.22 286 GLN A CA 1
ATOM 2209 C C . GLN A 1 286 ? -14.321 36.541 -1.199 1.00 31.22 286 GLN A C 1
ATOM 2211 O O . GLN A 1 286 ? -13.424 36.047 -1.880 1.00 31.22 286 GLN A O 1
ATOM 2216 N N . ARG A 1 287 ? -14.155 36.796 0.102 1.00 29.48 287 ARG A N 1
ATOM 2217 C CA . ARG A 1 287 ? -13.062 36.220 0.888 1.00 29.48 287 ARG A CA 1
ATOM 2218 C C . ARG A 1 287 ? -13.248 34.704 0.930 1.00 29.48 287 ARG A C 1
ATOM 2220 O O . ARG A 1 287 ? -14.077 34.198 1.685 1.00 29.48 287 ARG A O 1
ATOM 2227 N N . VAL A 1 288 ? -12.442 33.984 0.158 1.00 29.97 288 VAL A N 1
ATOM 2228 C CA . VAL A 1 288 ? -12.252 32.541 0.313 1.00 29.97 288 VAL A CA 1
ATOM 2229 C C . VAL A 1 288 ? -11.582 32.310 1.668 1.00 29.97 288 VAL A C 1
ATOM 2231 O O . VAL A 1 288 ? -10.398 32.591 1.852 1.00 29.97 288 VAL A O 1
ATOM 2234 N N . ARG A 1 289 ? -12.344 31.827 2.656 1.00 28.45 289 ARG A N 1
ATOM 2235 C CA . ARG A 1 289 ? -11.762 31.250 3.873 1.00 28.45 289 ARG A CA 1
ATOM 2236 C C . ARG A 1 289 ? -11.098 29.933 3.484 1.00 28.45 289 ARG A C 1
ATOM 2238 O O . ARG A 1 289 ? -11.766 28.916 3.329 1.00 28.45 289 ARG A O 1
ATOM 2245 N N . VAL A 1 290 ? -9.776 29.966 3.358 1.00 31.64 290 VAL A N 1
ATOM 2246 C CA . VAL A 1 290 ? -8.931 28.773 3.393 1.00 31.64 290 VAL A CA 1
ATOM 2247 C C . VAL A 1 290 ? -9.108 28.145 4.776 1.00 31.64 290 VAL A C 1
ATOM 2249 O O . VAL A 1 290 ? -8.657 28.696 5.781 1.00 31.64 290 VAL A O 1
ATOM 2252 N N . LEU A 1 291 ? -9.816 27.018 4.850 1.00 32.75 291 LEU A N 1
ATOM 2253 C CA . LEU A 1 291 ? -9.811 26.165 6.035 1.00 32.75 291 LEU A CA 1
ATOM 2254 C C . LEU A 1 291 ? -8.431 25.505 6.112 1.00 32.75 291 LEU A C 1
ATOM 2256 O O . LEU A 1 291 ? -8.191 24.453 5.528 1.00 32.75 291 LEU A O 1
ATOM 2260 N N . GLY A 1 292 ? -7.502 26.174 6.793 1.00 30.20 292 GLY A N 1
ATOM 2261 C CA . GLY A 1 292 ? -6.229 25.587 7.179 1.00 30.20 292 GLY A CA 1
ATOM 2262 C C . GLY A 1 292 ? -6.466 24.410 8.122 1.00 30.20 292 GLY A C 1
ATOM 2263 O O . GLY A 1 292 ? -7.185 24.528 9.116 1.00 30.20 292 GLY A O 1
ATOM 2264 N N . HIS A 1 293 ? -5.849 23.274 7.806 1.00 32.19 293 HIS A N 1
ATOM 2265 C CA . HIS A 1 293 ? -5.716 22.141 8.710 1.00 32.19 293 HIS A CA 1
ATOM 2266 C C . HIS A 1 293 ? -4.895 22.562 9.936 1.00 32.19 293 HIS A C 1
ATOM 2268 O O . HIS A 1 293 ? -3.667 22.531 9.926 1.00 32.19 293 HIS A O 1
ATOM 2274 N N . GLY A 1 294 ? -5.583 22.974 10.999 1.00 29.11 294 GLY A N 1
ATOM 2275 C CA . GLY A 1 294 ? -5.000 23.098 12.328 1.00 29.11 294 GLY A CA 1
ATOM 2276 C C . GLY A 1 294 ? -4.823 21.709 12.931 1.00 29.11 294 GLY A C 1
ATOM 2277 O O . GLY A 1 294 ? -5.802 21.073 13.319 1.00 29.11 294 GLY A O 1
ATOM 2278 N N . GLY A 1 295 ? -3.578 21.235 12.989 1.00 33.03 295 GLY A N 1
ATOM 2279 C CA . GLY A 1 295 ? -3.195 20.112 13.842 1.00 33.03 295 GLY A CA 1
ATOM 2280 C C . GLY A 1 295 ? -3.426 20.437 15.327 1.00 33.03 295 GLY A C 1
ATOM 2281 O O . GLY A 1 295 ? -3.527 21.612 15.694 1.00 33.03 295 GLY A O 1
ATOM 2282 N N . PRO A 1 296 ? -3.535 19.420 16.196 1.00 36.12 296 PRO A N 1
ATOM 2283 C CA . PRO A 1 296 ? -3.813 19.628 17.609 1.00 36.12 296 PRO A CA 1
ATOM 2284 C C . PRO A 1 296 ? -2.661 20.384 18.282 1.00 36.12 296 PRO A C 1
ATOM 2286 O O . PRO A 1 296 ? -1.530 19.903 18.342 1.00 36.12 296 PRO A O 1
ATOM 2289 N N . ARG A 1 297 ? -2.967 21.576 18.808 1.00 32.84 297 ARG A N 1
ATOM 2290 C CA . ARG A 1 297 ? -2.134 22.258 19.801 1.00 32.84 297 ARG A CA 1
ATOM 2291 C C . ARG A 1 297 ? -2.120 21.411 21.072 1.00 32.84 297 ARG A C 1
ATOM 2293 O O . ARG A 1 297 ? -3.178 21.112 21.623 1.00 32.84 297 ARG A O 1
ATOM 2300 N N . ALA A 1 298 ? -0.923 21.056 21.525 1.00 36.28 298 ALA A N 1
ATOM 2301 C CA . ALA A 1 298 ? -0.690 20.562 22.871 1.00 36.28 298 ALA A CA 1
ATOM 2302 C C . ALA A 1 298 ? -1.122 21.646 23.869 1.00 36.28 298 ALA A C 1
ATOM 2304 O O . ALA A 1 298 ? -0.560 22.741 23.884 1.00 36.28 298 ALA A O 1
ATOM 2305 N N . LEU A 1 299 ? -2.151 21.355 24.661 1.00 35.81 299 LEU A N 1
ATOM 2306 C CA . LEU A 1 299 ? -2.467 22.128 25.853 1.00 35.81 299 LEU A CA 1
ATOM 2307 C C . LEU A 1 299 ? -1.547 21.623 26.963 1.00 35.81 299 LEU A C 1
ATOM 2309 O O . LEU A 1 299 ? -1.626 20.462 27.362 1.00 35.81 299 LEU A O 1
ATOM 2313 N N . GLY A 1 300 ? -0.634 22.494 27.393 1.00 32.84 300 GLY A N 1
ATOM 2314 C CA . GLY A 1 300 ? 0.140 22.309 28.610 1.00 32.84 300 GLY A CA 1
ATOM 2315 C C . GLY A 1 300 ? -0.795 22.252 29.812 1.00 32.84 300 GLY A C 1
ATOM 2316 O O . GLY A 1 300 ? -1.732 23.042 29.922 1.00 32.84 300 GLY A O 1
ATOM 2317 N N . LEU A 1 301 ? -0.546 21.278 30.679 1.00 39.09 301 LEU A N 1
ATOM 2318 C CA . LEU A 1 301 ? -1.187 21.155 31.979 1.00 39.09 301 LEU A CA 1
ATOM 2319 C C . LEU A 1 301 ? -0.709 22.305 32.882 1.00 39.09 301 LEU A C 1
ATOM 2321 O O . LEU A 1 301 ? 0.501 22.551 32.922 1.00 39.09 301 LEU A O 1
ATOM 2325 N N . PRO A 1 302 ? -1.599 22.977 33.628 1.00 37.22 302 PRO A N 1
ATOM 2326 C CA . PRO A 1 302 ? -1.179 23.808 34.744 1.00 37.22 302 PRO A CA 1
ATOM 2327 C C . PRO A 1 302 ? -0.608 22.920 35.857 1.00 37.22 302 PRO A C 1
ATOM 2329 O O . PRO A 1 302 ? -1.214 21.926 36.262 1.00 37.22 302 PRO A O 1
ATOM 2332 N N . ARG A 1 303 ? 0.594 23.271 36.317 1.00 47.50 303 ARG A N 1
ATOM 2333 C CA . ARG A 1 303 ? 1.141 22.812 37.592 1.00 47.50 303 ARG A CA 1
ATOM 2334 C C . ARG A 1 303 ? 0.568 23.725 38.664 1.00 47.50 303 ARG A C 1
ATOM 2336 O O . ARG A 1 303 ? 1.123 24.791 38.867 1.00 47.50 303 ARG A O 1
ATOM 2343 N N . ASP A 1 304 ? -0.488 23.279 39.323 1.00 36.28 304 ASP A N 1
ATOM 2344 C CA . ASP A 1 304 ? -0.916 23.824 40.606 1.00 36.28 304 ASP A CA 1
ATOM 2345 C C . ASP A 1 304 ? -1.308 22.639 41.488 1.00 36.28 304 ASP A C 1
ATOM 2347 O O . ASP A 1 304 ? -2.325 21.981 41.268 1.00 36.28 304 ASP A O 1
ATOM 2351 N N . GLY A 1 305 ? -0.435 22.322 42.438 1.00 38.53 305 GLY A N 1
ATOM 2352 C CA . GLY A 1 305 ? -0.765 21.533 43.616 1.00 38.53 305 GLY A CA 1
ATOM 2353 C C . GLY A 1 305 ? -0.586 22.429 44.839 1.00 38.53 305 GLY A C 1
ATOM 2354 O O . GLY A 1 305 ? 0.392 23.180 44.866 1.00 38.53 305 GLY A O 1
ATOM 2355 N N . PRO A 1 306 ? -1.497 22.390 45.821 1.00 48.44 306 PRO A N 1
ATOM 2356 C CA . PRO A 1 306 ? -1.182 22.755 47.188 1.00 48.44 306 PRO A CA 1
ATOM 2357 C C . PRO A 1 306 ? -0.771 21.503 47.983 1.00 48.44 306 PRO A C 1
ATOM 2359 O O . PRO A 1 306 ? -1.430 20.469 47.871 1.00 48.44 306 PRO A O 1
ATOM 2362 N N . ASP A 1 307 ? 0.302 21.678 48.757 1.00 40.34 307 ASP A N 1
ATOM 2363 C CA . ASP A 1 307 ? 0.851 20.849 49.848 1.00 40.34 307 ASP A CA 1
ATOM 2364 C C . ASP A 1 307 ? 1.372 19.429 49.541 1.00 40.34 307 ASP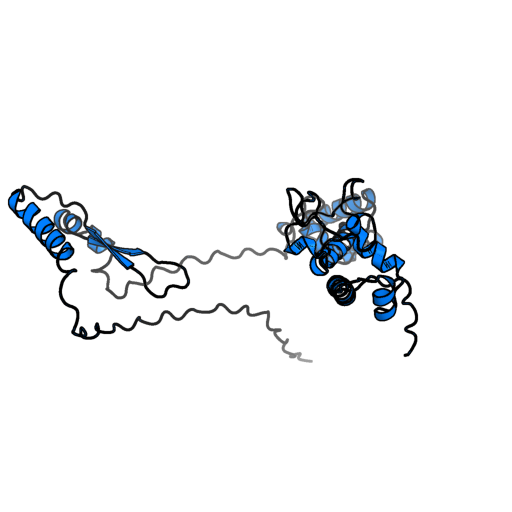 A C 1
ATOM 2366 O O . ASP A 1 307 ? 0.583 18.486 49.299 1.00 40.34 307 ASP A O 1
#

Foldseek 3Di:
DDQQAADPDDDQDLVLLVLLQVLLQDPDRDLVVSCRVVSHDSVNSQVLQQQQKAFCDDPRGLHGDDQDPPPADVCCVDPPVACSNPPCVVVPDPGPTHIHHDSVSSVVVVVVVVCVVVPDDPDDPVLVVVLVVVVVVVLVVVDALCRSCVVCCVSDVDDSVVVVVCQCVCHPNHHLVSHPPRDDDDDDDDPDPDDADPVDPCPDPVVLVPDDPQSVLQDKDWDWADDPPPDPDIDIDIHRHPHPDPDDDPVVVVVVVVVVVVVVPPPDDDDDDDDDDDDDDDPDDDPDPDPDPDDDDDDDDDPDDDD

Mean predicted aligned error: 17.94 Å

Solvent-accessible surface area (backbone atoms only — not comparable to full-atom values): 19532 Å² total; per-residue (Å²): 132,87,82,61,70,69,62,80,90,65,78,84,47,70,67,55,35,44,52,57,44,56,42,36,70,41,95,75,60,51,54,59,58,55,12,59,76,70,19,47,54,37,63,62,50,50,51,50,44,56,68,42,18,15,21,66,51,68,98,58,50,71,38,72,42,73,84,66,60,91,88,49,57,68,46,44,74,38,88,74,45,37,42,75,50,42,72,47,65,80,75,65,56,88,63,78,82,40,35,31,61,45,35,68,56,35,44,53,53,50,53,48,51,55,52,56,77,63,57,80,71,100,61,57,68,71,63,46,51,56,49,46,54,50,50,51,56,39,36,74,73,67,50,50,54,59,54,50,26,62,80,32,42,90,81,43,90,49,56,35,68,54,52,52,50,40,29,64,68,39,51,90,79,34,47,53,80,66,36,89,84,75,54,77,94,71,83,77,80,71,81,71,77,81,73,80,59,96,73,47,71,77,71,31,73,69,44,53,68,68,46,58,68,71,63,54,36,69,40,63,48,77,50,68,54,72,62,60,96,85,56,92,63,64,49,81,42,77,48,69,52,88,60,89,66,88,79,76,62,73,71,64,58,51,52,57,52,48,59,61,50,56,71,71,66,81,79,82,78,82,87,92,78,89,80,82,82,80,84,84,79,80,78,80,80,78,80,79,78,76,82,72,86,78,71,88,76,84,77,80,78,83,91,80,81,86,134

Secondary structure (DSSP, 8-state):
-------TTPPPPHHHHHHHHHHTTSSS--HHHHHHHHT--HHHHHHHHHHH-EE-SSTTTTSBP-PPPTTS-HHHHSTT-S-TT-THHHHT---S--EE--HHHHHHHHHHHHHHHT-S-SS-HHHHHHHHHHHHHHHHTT--HHHHHHHTTTT----HHHHHHHHHTTGGG--GGGSTTT----PPPPPP-PPPPTT-GGGSHHHHHTS-HHHHHTPEEEEEEE--TT---EEEEEEE-----S---HHHHHHHHHHHHHTTTTTSS----PPPPPP-PPPP----------PPP--PPP-----